Protein AF-0000000082433577 (afdb_homodimer)

Radius of gyration: 21.04 Å; Cα contacts (8 Å, |Δi|>4): 551; chains: 2; bounding box: 50×67×58 Å

Nearest PDB structures (foldseek):
  1qr0-assembly1_A  TM=6.594E-01  e=1.355E-05  Bacillus subtilis
  6cgo-assembly1_A  TM=2.131E-01  e=7.569E+00  Burkholderia ambifaria AMMD
  1qr0-assembly1_A  TM=6.593E-01  e=1.175E-05  Bacillus subtilis
  6cgo-assembly1_A  TM=2.376E-01  e=8.040E+00  Burkholderia ambifaria AMMD

Secondary structure (DSSP, 8-state):
--EEEEEEETT---SS-HHHHHHHHS-HHHHHHHHT---HHHHHHHHHHHHHHHHHHHHHHTS-TTTS-GGGEEEEEE-----SS--S---------EEEEEESSTT------EEEEEEEETTTEEEEEEEE--SS--S-----EEEE--SSS--EEEEE-/--EEEEEEETT---SS-HHHHHHHHS-HHHHHHHHT---HHHHHHHHHHHHHHHHHHHHHHTS-TTTS-GGGEEEEEE-----SS--S---------EEEEEESSTT------EEEEEEEETTTEEEEEEEE--SS--S-----EEEE--SSS--EEEEE-

InterPro domains:
  IPR008278 4'-phosphopantetheinyl transferase domain [PF01648] (2-80)
  IPR037143 4'-phosphopantetheinyl transferase domain superfamily [G3DSA:3.90.470.20] (2-134)
  IPR037143 4'-phosphopantetheinyl transferase domain superfamily [SSF56214] (2-132)
  IPR050559 Phosphopantetheinyl Transferase Superfamily [PTHR12215] (2-157)

Solvent-accessible surface area (backbone atoms only — not comparable to full-atom values): 18484 Å² total; per-residue (Å²): 123,48,54,7,46,26,50,41,56,67,79,48,59,67,92,60,59,66,64,64,53,32,66,73,38,39,22,70,68,53,36,51,58,45,69,70,43,80,52,65,67,60,29,46,51,51,49,50,51,52,50,28,42,52,51,2,44,31,47,25,68,31,58,48,62,86,71,49,47,57,48,52,33,38,73,43,80,39,70,71,75,69,69,79,76,79,83,70,86,70,74,78,63,85,64,73,66,47,44,45,49,39,55,69,44,89,80,51,86,64,81,51,53,46,46,56,49,80,43,76,46,89,87,46,27,42,35,14,37,19,33,51,50,64,94,76,62,85,65,78,72,76,32,60,42,59,51,52,46,48,72,89,48,79,64,47,74,43,73,72,82,122,47,54,7,45,26,51,42,55,67,79,48,59,70,93,60,58,64,65,63,52,31,66,73,37,38,21,70,68,51,34,51,60,46,67,68,43,80,52,65,67,60,31,47,52,51,49,50,52,52,49,31,41,52,50,2,43,33,47,24,68,31,58,47,63,87,73,49,46,56,47,50,33,38,74,42,81,39,68,73,75,69,70,78,74,80,81,70,87,72,75,78,64,85,64,73,66,46,45,42,50,41,56,68,45,89,81,50,87,64,82,50,52,45,46,56,47,80,44,76,44,88,86,46,27,41,36,15,38,20,34,51,50,64,95,76,61,84,63,80,72,75,32,60,41,57,52,50,46,49,74,89,48,78,65,48,73,45,72,72,84

Structure (mmCIF, N/CA/C/O backbone):
data_AF-0000000082433577-model_v1
#
loop_
_entity.id
_entity.type
_entity.pdbx_description
1 polymer holo-
#
loop_
_atom_site.group_PDB
_atom_site.id
_atom_site.type_symbol
_atom_site.label_atom_id
_atom_site.label_alt_id
_atom_site.label_comp_id
_atom_site.label_asym_id
_atom_site.label_entity_id
_atom_site.label_seq_id
_atom_site.pdbx_PDB_ins_code
_atom_site.Cartn_x
_atom_site.Cartn_y
_atom_site.Cartn_z
_atom_site.occupancy
_atom_site.B_iso_or_equiv
_atom_site.auth_seq_id
_atom_site.auth_comp_id
_atom_site.auth_asym_id
_atom_site.auth_atom_id
_atom_site.pdbx_PDB_model_num
ATOM 1 N N . MET A 1 1 ? -14.312 -4.566 10.828 1 60.44 1 MET A N 1
ATOM 2 C CA . MET A 1 1 ? -14.164 -3.17 10.422 1 60.44 1 MET A CA 1
ATOM 3 C C . MET A 1 1 ? -13.094 -3.023 9.344 1 60.44 1 MET A C 1
ATOM 5 O O . MET A 1 1 ? -12.102 -3.748 9.352 1 60.44 1 MET A O 1
ATOM 9 N N . PRO A 1 2 ? -13.445 -2.146 8.266 1 80.31 2 PRO A N 1
ATOM 10 C CA . PRO A 1 2 ? -12.453 -2.006 7.191 1 80.31 2 PRO A CA 1
ATOM 11 C C . PRO A 1 2 ? -11.18 -1.297 7.652 1 80.31 2 PRO A C 1
ATOM 13 O O . PRO A 1 2 ? -11.25 -0.317 8.398 1 80.31 2 PRO A O 1
ATOM 16 N N . ILE A 1 3 ? -10.094 -1.905 7.512 1 85.88 3 ILE A N 1
ATOM 17 C CA . ILE A 1 3 ? -8.797 -1.356 7.867 1 85.88 3 ILE A CA 1
ATOM 18 C C . ILE A 1 3 ? -7.934 -1.215 6.613 1 85.88 3 ILE A C 1
ATOM 20 O O . ILE A 1 3 ? -7.945 -2.088 5.742 1 85.88 3 ILE A O 1
ATOM 24 N N . GLY A 1 4 ? -7.379 -0.082 6.477 1 89.75 4 GLY A N 1
ATOM 25 C CA . GLY A 1 4 ? -6.383 0.164 5.445 1 89.75 4 GLY A CA 1
ATOM 26 C C . GLY A 1 4 ? -4.992 0.408 6.004 1 89.75 4 GLY A C 1
ATOM 27 O O . GLY A 1 4 ? -4.832 1.14 6.984 1 89.75 4 GLY A O 1
ATOM 28 N N . ILE A 1 5 ? -4.008 -0.273 5.453 1 89.19 5 ILE A N 1
ATOM 29 C CA . ILE A 1 5 ? -2.615 -0.132 5.871 1 89.19 5 ILE A CA 1
ATOM 30 C C . ILE A 1 5 ? -1.742 0.171 4.652 1 89.19 5 ILE A C 1
ATOM 32 O O . ILE A 1 5 ? -1.89 -0.459 3.604 1 89.19 5 ILE A O 1
ATOM 36 N N . ASP A 1 6 ? -0.885 1.127 4.805 1 90.69 6 ASP A N 1
ATOM 37 C CA . ASP A 1 6 ? 0.085 1.445 3.762 1 90.69 6 ASP A CA 1
ATOM 38 C C . ASP A 1 6 ? 1.461 1.73 4.359 1 90.69 6 ASP A C 1
ATOM 40 O O . ASP A 1 6 ? 1.565 2.312 5.441 1 90.69 6 ASP A O 1
ATOM 44 N N . VAL A 1 7 ? 2.527 1.285 3.672 1 89.88 7 VAL A N 1
ATOM 45 C CA . VAL A 1 7 ? 3.902 1.474 4.117 1 89.88 7 VAL A CA 1
ATOM 46 C C . VAL A 1 7 ? 4.742 2.043 2.975 1 89.88 7 VAL A C 1
ATOM 48 O O . VAL A 1 7 ? 4.711 1.524 1.855 1 89.88 7 VAL A O 1
ATOM 51 N N . GLU A 1 8 ? 5.426 3.121 3.23 1 89.69 8 GLU A N 1
ATOM 52 C CA . GLU A 1 8 ? 6.266 3.766 2.223 1 89.69 8 GLU A CA 1
ATOM 53 C C . GLU A 1 8 ? 7.672 4.02 2.758 1 89.69 8 GLU A C 1
ATOM 55 O O . GLU A 1 8 ? 7.84 4.414 3.914 1 89.69 8 GLU A O 1
ATOM 60 N N . GLU A 1 9 ? 8.617 3.826 1.907 1 88.12 9 GLU A N 1
ATOM 61 C CA . GLU A 1 9 ? 10.008 4.117 2.26 1 88.12 9 GLU A CA 1
ATOM 62 C C . GLU A 1 9 ? 10.266 5.621 2.279 1 88.12 9 GLU A C 1
ATOM 64 O O . GLU A 1 9 ? 9.875 6.336 1.354 1 88.12 9 GLU A O 1
ATOM 69 N N . LYS A 1 10 ? 10.984 6.066 3.281 1 88.38 10 LYS A N 1
ATOM 70 C CA . LYS A 1 10 ? 11.234 7.492 3.479 1 88.38 10 LYS A CA 1
ATOM 71 C C . LYS A 1 10 ? 12.164 8.039 2.404 1 88.38 10 LYS A C 1
ATOM 73 O O . LYS A 1 10 ? 12.031 9.195 1.99 1 88.38 10 LYS A O 1
ATOM 78 N N . LYS A 1 11 ? 13.062 7.293 1.993 1 83.56 11 LYS A N 1
ATOM 79 C CA . LYS A 1 11 ? 14.102 7.777 1.089 1 83.56 11 LYS A CA 1
ATOM 80 C C . LYS A 1 11 ? 13.75 7.465 -0.364 1 83.56 11 LYS A C 1
ATOM 82 O O . LYS A 1 11 ? 14.602 7.574 -1.249 1 83.56 11 LYS A O 1
ATOM 87 N N . ARG A 1 12 ? 12.523 7.051 -0.527 1 79 12 ARG A N 1
ATOM 88 C CA . ARG A 1 12 ? 12.125 6.785 -1.906 1 79 12 ARG A CA 1
ATOM 89 C C . ARG A 1 12 ? 12.352 8.008 -2.787 1 79 12 ARG A C 1
ATOM 91 O O . ARG A 1 12 ? 12.117 9.141 -2.359 1 79 12 ARG A O 1
ATOM 98 N N . LYS A 1 13 ? 12.891 7.797 -3.941 1 70.06 13 LYS A N 1
ATOM 99 C CA . LYS A 1 13 ? 13.211 8.891 -4.855 1 70.06 13 LYS A CA 1
ATOM 100 C C . LYS A 1 13 ? 11.969 9.344 -5.613 1 70.06 13 LYS A C 1
ATOM 102 O O . LYS A 1 13 ? 11.203 8.523 -6.117 1 70.06 13 LYS A O 1
ATOM 107 N N . LEU A 1 14 ? 11.656 10.617 -5.48 1 69.5 14 LEU A N 1
ATOM 108 C CA . LEU A 1 14 ? 10.617 11.203 -6.316 1 69.5 14 LEU A CA 1
ATOM 109 C C . LEU A 1 14 ? 11.211 11.805 -7.586 1 69.5 14 LEU A C 1
ATOM 111 O O . LEU A 1 14 ? 12.234 12.484 -7.535 1 69.5 14 LEU A O 1
ATOM 115 N N . LYS A 1 15 ? 10.898 11.312 -8.703 1 64.75 15 LYS A N 1
ATOM 116 C CA . LYS A 1 15 ? 11.422 11.789 -9.977 1 64.75 15 LYS A CA 1
ATOM 117 C C . LYS A 1 15 ? 11.133 13.273 -10.172 1 64.75 15 LYS A C 1
ATOM 119 O O . LYS A 1 15 ? 11.922 13.992 -10.789 1 64.75 15 LYS A O 1
ATOM 124 N N . ASN A 1 16 ? 10 13.695 -9.773 1 67.44 16 ASN A N 1
ATOM 125 C CA . ASN A 1 16 ? 9.57 15.07 -9.992 1 67.44 16 ASN A CA 1
ATOM 126 C C . ASN A 1 16 ? 9.57 15.867 -8.688 1 67.44 16 ASN A C 1
ATOM 128 O O . ASN A 1 16 ? 9.773 15.297 -7.609 1 67.44 16 ASN A O 1
ATOM 132 N N . ASN A 1 17 ? 9.43 17.141 -8.891 1 85.44 17 ASN A N 1
ATOM 133 C CA . ASN A 1 17 ? 9.234 18.078 -7.793 1 85.44 17 ASN A CA 1
ATOM 134 C C . ASN A 1 17 ? 8.016 17.703 -6.949 1 85.44 17 ASN A C 1
ATOM 136 O O . ASN A 1 17 ? 6.957 17.375 -7.492 1 85.44 17 ASN A O 1
ATOM 140 N N . VAL A 1 18 ? 8.227 17.656 -5.691 1 90.62 18 VAL A N 1
ATOM 141 C CA . VAL A 1 18 ? 7.211 17.281 -4.719 1 90.62 18 VAL A CA 1
ATOM 142 C C . VAL A 1 18 ? 5.938 18.094 -4.961 1 90.62 18 VAL A C 1
ATOM 144 O O . VAL A 1 18 ? 4.836 17.531 -4.973 1 90.62 18 VAL A O 1
ATOM 147 N N . LEU A 1 19 ? 6.117 19.359 -5.277 1 94.5 19 LEU A N 1
ATOM 148 C CA . LEU A 1 19 ? 4.961 20.234 -5.434 1 94.5 19 LEU A CA 1
ATOM 149 C C . LEU A 1 19 ? 4.23 19.938 -6.742 1 94.5 19 LEU A C 1
ATOM 151 O O . LEU A 1 19 ? 3.006 20.062 -6.816 1 94.5 19 LEU A O 1
ATOM 155 N N . ALA A 1 20 ? 4.91 19.578 -7.746 1 90.94 20 ALA A N 1
ATOM 156 C CA . ALA A 1 20 ? 4.277 19.219 -9.008 1 90.94 20 ALA A CA 1
ATOM 157 C C . ALA A 1 20 ? 3.385 17.984 -8.836 1 90.94 20 ALA A C 1
ATOM 159 O O . ALA A 1 20 ? 2.26 17.953 -9.336 1 90.94 20 ALA A O 1
ATOM 160 N N . PHE A 1 21 ? 3.834 17.094 -8.062 1 87.81 21 PHE A N 1
ATOM 161 C CA . PHE A 1 21 ? 3.076 15.883 -7.785 1 87.81 21 PHE A CA 1
ATOM 162 C C . PHE A 1 21 ? 1.87 16.188 -6.902 1 87.81 21 PHE A C 1
ATOM 164 O O . PHE A 1 21 ? 0.767 15.703 -7.16 1 87.81 21 PHE A O 1
ATOM 171 N N . ALA A 1 22 ? 2.15 16.938 -5.949 1 93.88 22 ALA A N 1
ATOM 172 C CA . ALA A 1 22 ? 1.076 17.297 -5.027 1 93.88 22 ALA A CA 1
ATOM 173 C C . ALA A 1 22 ? -0.034 18.062 -5.754 1 93.88 22 ALA A C 1
ATOM 175 O O . ALA A 1 22 ? -1.217 17.859 -5.469 1 93.88 22 ALA A O 1
ATOM 176 N N . ARG A 1 23 ? 0.331 18.875 -6.652 1 94.62 23 ARG A N 1
ATOM 177 C CA . ARG A 1 23 ? -0.638 19.656 -7.414 1 94.62 23 ARG A CA 1
ATOM 178 C C . ARG A 1 23 ? -1.572 18.75 -8.203 1 94.62 23 ARG A C 1
ATOM 180 O O . ARG A 1 23 ? -2.748 19.078 -8.391 1 94.62 23 ARG A O 1
ATOM 187 N N . ARG A 1 24 ? -1.156 17.672 -8.57 1 89.5 24 ARG A N 1
ATOM 188 C CA . ARG A 1 24 ? -1.914 16.766 -9.414 1 89.5 24 ARG A CA 1
ATOM 189 C C . ARG A 1 24 ? -2.848 15.891 -8.586 1 89.5 24 ARG A C 1
ATOM 191 O O . ARG A 1 24 ? -3.961 15.578 -9.016 1 89.5 24 ARG A O 1
ATOM 198 N N . TYR A 1 25 ? -2.447 15.609 -7.398 1 90.5 25 TYR A N 1
ATOM 199 C CA . TYR A 1 25 ? -3.148 14.516 -6.738 1 90.5 25 TYR A CA 1
ATOM 200 C C . TYR A 1 25 ? -3.758 14.969 -5.418 1 90.5 25 TYR A C 1
ATOM 202 O O . TYR A 1 25 ? -4.703 14.352 -4.918 1 90.5 25 TYR A O 1
ATOM 210 N N . PHE A 1 26 ? -3.199 15.984 -4.836 1 95.69 26 PHE A N 1
ATOM 211 C CA . PHE A 1 26 ? -3.631 16.359 -3.492 1 95.69 26 PHE A CA 1
ATOM 212 C C . PHE A 1 26 ? -4.676 17.469 -3.545 1 95.69 26 PHE A C 1
ATOM 214 O O . PHE A 1 26 ? -4.871 18.094 -4.586 1 95.69 26 PHE A O 1
ATOM 221 N N . SER A 1 27 ? -5.418 17.625 -2.475 1 95.62 27 SER A N 1
ATOM 222 C CA . SER A 1 27 ? -6.34 18.734 -2.346 1 95.62 27 SER A CA 1
ATOM 223 C C . SER A 1 27 ? -5.59 20.062 -2.27 1 95.62 27 SER A C 1
ATOM 225 O O . SER A 1 27 ? -4.391 20.094 -1.983 1 95.62 27 SER A O 1
ATOM 227 N N . SER A 1 28 ? -6.324 21.125 -2.508 1 95.31 28 SER A N 1
ATOM 228 C CA . SER A 1 28 ? -5.723 22.453 -2.438 1 95.31 28 SER A CA 1
ATOM 229 C C . SER A 1 28 ? -5.18 22.734 -1.042 1 95.31 28 SER A C 1
ATOM 231 O O . SER A 1 28 ? -4.121 23.344 -0.896 1 95.31 28 SER A O 1
ATOM 233 N N . HIS A 1 29 ? -5.871 22.328 -0.045 1 94.88 29 HIS A N 1
ATOM 234 C CA . HIS A 1 29 ? -5.426 22.516 1.33 1 94.88 29 HIS A CA 1
ATOM 235 C C . HIS A 1 29 ? -4.094 21.828 1.581 1 94.88 29 HIS A C 1
ATOM 237 O O . HIS A 1 29 ? -3.182 22.422 2.166 1 94.88 29 HIS A O 1
ATOM 243 N N . GLU A 1 30 ? -4 20.656 1.17 1 97.12 30 GLU A N 1
ATOM 244 C CA . GLU A 1 30 ? -2.773 19.875 1.349 1 97.12 30 GLU A CA 1
ATOM 245 C C . GLU A 1 30 ? -1.625 20.484 0.542 1 97.12 30 GLU A C 1
ATOM 247 O O . GLU A 1 30 ? -0.487 20.531 1.013 1 97.12 30 GLU A O 1
ATOM 252 N N . LEU A 1 31 ? -1.959 20.922 -0.631 1 97 31 LEU A N 1
ATOM 253 C CA . LEU A 1 31 ? -0.954 21.578 -1.462 1 97 31 LEU A CA 1
ATOM 254 C C . LEU A 1 31 ? -0.415 22.828 -0.778 1 97 31 LEU A C 1
ATOM 256 O O . LEU A 1 31 ? 0.798 23.047 -0.739 1 97 31 LEU A O 1
ATOM 260 N N . ASP A 1 32 ? -1.264 23.609 -0.264 1 97 32 ASP A N 1
ATOM 261 C CA . ASP A 1 32 ? -0.868 24.828 0.436 1 97 32 ASP A CA 1
ATOM 262 C C . ASP A 1 32 ? 0.017 24.5 1.638 1 97 32 ASP A C 1
ATOM 264 O O . ASP A 1 32 ? 1.01 25.203 1.886 1 97 32 ASP A O 1
ATOM 268 N N . HIS A 1 33 ? -0.4 23.516 2.33 1 95.88 33 HIS A N 1
ATOM 269 C CA . HIS A 1 33 ? 0.379 23.078 3.48 1 95.88 33 HIS A CA 1
ATOM 270 C C . HIS A 1 33 ? 1.807 22.719 3.076 1 95.88 33 HIS A C 1
ATOM 272 O O . HIS A 1 33 ? 2.766 23.156 3.715 1 95.88 33 HIS A O 1
ATOM 278 N N . LEU A 1 34 ? 1.924 22 1.997 1 96.88 34 LEU A N 1
ATOM 279 C CA . LEU A 1 34 ? 3.238 21.594 1.522 1 96.88 34 LEU A CA 1
ATOM 280 C C . LEU A 1 34 ? 4.027 22.781 0.993 1 96.88 34 LEU A C 1
ATOM 282 O O . LEU A 1 34 ? 5.234 22.891 1.232 1 96.88 34 LEU A O 1
ATOM 286 N N . ALA A 1 35 ? 3.357 23.641 0.324 1 97.19 35 ALA A N 1
ATOM 287 C CA . ALA A 1 35 ? 4.004 24.797 -0.293 1 97.19 35 ALA A CA 1
ATOM 288 C C . ALA A 1 35 ? 4.57 25.734 0.766 1 97.19 35 ALA A C 1
ATOM 290 O O . ALA A 1 35 ? 5.508 26.484 0.497 1 97.19 35 ALA A O 1
ATOM 291 N N . ALA A 1 36 ? 4.055 25.719 1.922 1 97.31 36 ALA A N 1
ATOM 292 C CA . ALA A 1 36 ? 4.477 26.594 3.008 1 97.31 36 ALA A CA 1
ATOM 293 C C . ALA A 1 36 ? 5.785 26.109 3.629 1 97.31 36 ALA A C 1
ATOM 295 O O . ALA A 1 36 ? 6.438 26.859 4.367 1 97.31 36 ALA A O 1
ATOM 296 N N . ILE A 1 37 ? 6.141 24.938 3.363 1 96.38 37 ILE A N 1
ATOM 297 C CA . ILE A 1 37 ? 7.363 24.375 3.926 1 96.38 37 ILE A CA 1
ATOM 298 C C . ILE A 1 37 ? 8.555 24.734 3.035 1 96.38 37 ILE A C 1
ATOM 300 O O . ILE A 1 37 ? 8.586 24.375 1.859 1 96.38 37 ILE A O 1
ATOM 304 N N . THR A 1 38 ? 9.531 25.359 3.613 1 95.94 38 THR A N 1
ATOM 305 C CA . THR A 1 38 ? 10.641 25.891 2.834 1 95.94 38 THR A CA 1
ATOM 306 C C . THR A 1 38 ? 11.758 24.859 2.699 1 95.94 38 THR A C 1
ATOM 308 O O . THR A 1 38 ? 12.414 24.766 1.658 1 95.94 38 THR A O 1
ATOM 311 N N . ASP A 1 39 ? 11.961 24.094 3.719 1 95.81 39 ASP A N 1
ATOM 312 C CA . ASP A 1 39 ? 13.008 23.078 3.662 1 95.81 39 ASP A CA 1
ATOM 313 C C . ASP A 1 39 ? 12.602 21.922 2.742 1 95.81 39 ASP A C 1
ATOM 315 O O . ASP A 1 39 ? 11.602 21.25 2.988 1 95.81 39 ASP A O 1
ATOM 319 N N . PRO A 1 40 ? 13.375 21.656 1.709 1 92.94 40 PRO A N 1
ATOM 320 C CA . PRO A 1 40 ? 12.977 20.656 0.725 1 92.94 40 PRO A CA 1
ATOM 321 C C . PRO A 1 40 ? 12.859 19.25 1.324 1 92.94 40 PRO A C 1
ATOM 323 O O . PRO A 1 40 ? 11.984 18.469 0.928 1 92.94 40 PRO A O 1
ATOM 326 N N . GLU A 1 41 ? 13.711 18.953 2.242 1 92.75 41 GLU A N 1
ATOM 327 C CA . GLU A 1 41 ? 13.672 17.625 2.844 1 92.75 41 GLU A CA 1
ATOM 328 C C . GLU A 1 41 ? 12.453 17.469 3.748 1 92.75 41 GLU A C 1
ATOM 330 O O . GLU A 1 41 ? 11.797 16.422 3.734 1 92.75 41 GLU A O 1
ATOM 335 N N . ILE A 1 42 ? 12.164 18.469 4.484 1 94.12 42 ILE A N 1
ATOM 336 C CA . ILE A 1 42 ? 10.977 18.438 5.328 1 94.12 42 ILE A CA 1
ATOM 337 C C . ILE A 1 42 ? 9.719 18.391 4.453 1 94.12 42 ILE A C 1
ATOM 339 O O . ILE A 1 42 ? 8.773 17.656 4.75 1 94.12 42 ILE A O 1
ATOM 343 N N . GLN A 1 43 ? 9.742 19.156 3.395 1 95.69 43 GLN A N 1
ATOM 344 C CA . GLN A 1 43 ? 8.633 19.156 2.449 1 95.69 43 GLN A CA 1
ATOM 345 C C . GLN A 1 43 ? 8.406 17.75 1.869 1 95.69 43 GLN A C 1
ATOM 347 O O . GLN A 1 43 ? 7.273 17.281 1.804 1 95.69 43 GLN A O 1
ATOM 352 N N . ARG A 1 44 ? 9.438 17.172 1.493 1 93.81 44 ARG A N 1
ATOM 353 C CA . ARG A 1 44 ? 9.375 15.828 0.934 1 93.81 44 ARG A CA 1
ATOM 354 C C . ARG A 1 44 ? 8.828 14.836 1.955 1 93.81 44 ARG A C 1
ATOM 356 O O . ARG A 1 44 ? 7.992 13.992 1.625 1 93.81 44 ARG A O 1
ATOM 363 N N . GLN A 1 45 ? 9.32 14.898 3.145 1 93.5 45 GLN A N 1
ATOM 364 C CA . GLN A 1 45 ? 8.859 14.008 4.207 1 93.5 45 GLN A CA 1
ATOM 365 C C . GLN A 1 45 ? 7.367 14.195 4.465 1 93.5 45 GLN A C 1
ATOM 367 O O . GLN A 1 45 ? 6.633 13.219 4.613 1 93.5 45 GLN A O 1
ATOM 372 N N . GLU A 1 46 ? 6.969 15.414 4.523 1 94.69 46 GLU A N 1
ATOM 373 C CA . GLU A 1 46 ? 5.559 15.703 4.75 1 94.69 46 GLU A CA 1
ATOM 374 C C . GLU A 1 46 ? 4.695 15.188 3.6 1 94.69 46 GLU A C 1
ATOM 376 O O . GLU A 1 46 ? 3.596 14.68 3.82 1 94.69 46 GLU A O 1
ATOM 381 N N . PHE A 1 47 ? 5.184 15.352 2.465 1 94.75 47 PHE A N 1
ATOM 382 C CA . PHE A 1 47 ? 4.496 14.805 1.298 1 94.75 47 PHE A CA 1
ATOM 383 C C . PHE A 1 47 ? 4.301 13.297 1.438 1 94.75 47 PHE A C 1
ATOM 385 O O . PHE A 1 47 ? 3.203 12.789 1.218 1 94.75 47 PHE A O 1
ATOM 392 N N . LEU A 1 48 ? 5.293 12.625 1.762 1 93.69 48 LEU A N 1
ATOM 393 C CA . LEU A 1 48 ? 5.238 11.172 1.874 1 93.69 48 LEU A CA 1
ATOM 394 C C . LEU A 1 48 ? 4.277 10.75 2.98 1 93.69 48 LEU A C 1
ATOM 396 O O . LEU A 1 48 ? 3.564 9.75 2.84 1 93.69 48 LEU A O 1
ATOM 40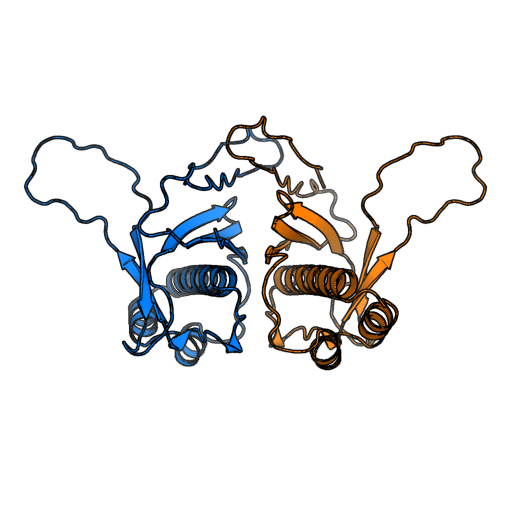0 N N . LYS A 1 49 ? 4.301 11.461 4.078 1 94.56 49 LYS A N 1
ATOM 401 C CA . LYS A 1 49 ? 3.355 11.18 5.156 1 94.56 49 LYS A CA 1
ATOM 402 C C . LYS A 1 49 ? 1.913 11.297 4.668 1 94.56 49 LYS A C 1
ATOM 404 O O . LYS A 1 49 ? 1.103 10.398 4.895 1 94.56 49 LYS A O 1
ATOM 409 N N . LEU A 1 50 ? 1.639 12.375 4.016 1 95.88 50 LEU A N 1
ATOM 410 C CA . LEU A 1 50 ? 0.3 12.594 3.479 1 95.88 50 LEU A CA 1
ATOM 411 C C . LEU A 1 50 ? -0.069 11.5 2.482 1 95.88 50 LEU A C 1
ATOM 413 O O . LEU A 1 50 ? -1.175 10.953 2.531 1 95.88 50 LEU A O 1
ATOM 417 N N . TRP A 1 51 ? 0.795 11.195 1.633 1 93.38 51 TRP A N 1
ATOM 418 C CA . TRP A 1 51 ? 0.581 10.148 0.637 1 93.38 51 TRP A CA 1
ATOM 419 C C . TRP A 1 51 ? 0.241 8.82 1.307 1 93.38 51 TRP A C 1
ATOM 421 O O . TRP A 1 51 ? -0.747 8.172 0.95 1 93.38 51 TRP A O 1
ATOM 431 N N . THR A 1 52 ? 1.08 8.414 2.23 1 94.31 52 THR A N 1
ATOM 432 C CA . THR A 1 52 ? 0.909 7.148 2.934 1 94.31 52 THR A CA 1
ATOM 433 C C . THR A 1 52 ? -0.444 7.102 3.639 1 94.31 52 THR A C 1
ATOM 435 O O . THR A 1 52 ? -1.136 6.078 3.596 1 94.31 52 THR A O 1
ATOM 438 N N . LEU A 1 53 ? -0.833 8.188 4.223 1 94.44 53 LEU A N 1
ATOM 439 C CA . LEU A 1 53 ? -2.121 8.297 4.898 1 94.44 53 LEU A CA 1
ATOM 440 C C . LEU A 1 53 ? -3.27 8.172 3.9 1 94.44 53 LEU A C 1
ATOM 442 O O . LEU A 1 53 ? -4.246 7.469 4.156 1 94.44 53 LEU A O 1
ATOM 446 N N . LYS A 1 54 ? -3.189 8.875 2.859 1 94.19 54 LYS A N 1
ATOM 447 C CA . LYS A 1 54 ? -4.254 8.867 1.86 1 94.19 54 LYS A CA 1
ATOM 448 C C . LYS A 1 54 ? -4.426 7.473 1.258 1 94.19 54 LYS A C 1
ATOM 450 O O . LYS A 1 54 ? -5.551 7.035 1.012 1 94.19 54 LYS A O 1
ATOM 455 N N . GLU A 1 55 ? -3.311 6.797 0.986 1 94 55 GLU A N 1
ATOM 456 C CA . GLU A 1 55 ? -3.404 5.43 0.487 1 94 55 GLU A CA 1
ATOM 457 C C . GLU A 1 55 ? -4.059 4.512 1.515 1 94 55 GLU A C 1
ATOM 459 O O . GLU A 1 55 ? -4.848 3.631 1.157 1 94 55 GLU A O 1
ATOM 464 N N . ALA A 1 56 ? -3.678 4.676 2.777 1 92.19 56 ALA A N 1
ATOM 465 C CA . ALA A 1 56 ? -4.301 3.873 3.826 1 92.19 56 ALA A CA 1
ATOM 466 C C . ALA A 1 56 ? -5.812 4.086 3.855 1 92.19 56 ALA A C 1
ATOM 468 O O . ALA A 1 56 ? -6.578 3.131 4.012 1 92.19 56 ALA A O 1
ATOM 469 N N . TYR A 1 57 ? -6.238 5.309 3.738 1 92.19 57 TYR A N 1
ATOM 470 C CA . TYR A 1 57 ? -7.66 5.641 3.725 1 92.19 57 TYR A CA 1
ATOM 471 C C . TYR A 1 57 ? -8.367 4.961 2.561 1 92.19 57 TYR A C 1
ATOM 473 O O . TYR A 1 57 ? -9.398 4.316 2.746 1 92.19 57 TYR A O 1
ATOM 481 N N . VAL A 1 58 ? -7.816 5.078 1.334 1 90.19 58 VAL A N 1
ATOM 482 C CA . VAL A 1 58 ? -8.414 4.484 0.141 1 90.19 58 VAL A CA 1
ATOM 483 C C . VAL A 1 58 ? -8.5 2.969 0.305 1 90.19 58 VAL A C 1
ATOM 485 O O . VAL A 1 58 ? -9.5 2.352 -0.083 1 90.19 58 VAL A O 1
ATOM 488 N N . LYS A 1 59 ? -7.473 2.387 0.892 1 89.12 59 LYS A N 1
ATOM 489 C CA . LYS A 1 59 ? -7.473 0.947 1.139 1 89.12 59 LYS A CA 1
ATOM 490 C C . LYS A 1 59 ? -8.57 0.559 2.125 1 89.12 59 LYS A C 1
ATOM 492 O O . LYS A 1 59 ? -9.188 -0.497 1.986 1 89.12 59 LYS A O 1
ATOM 497 N N . ALA A 1 60 ? -8.805 1.382 3.119 1 88.06 60 ALA A N 1
ATOM 498 C CA . ALA A 1 60 ? -9.859 1.111 4.086 1 88.06 60 ALA A CA 1
ATOM 499 C C . ALA A 1 60 ? -11.234 1.173 3.43 1 88.06 60 ALA A C 1
ATOM 501 O O . ALA A 1 60 ? -12.148 0.432 3.807 1 88.06 60 ALA A O 1
ATOM 502 N N . LEU A 1 61 ? -11.359 2.08 2.477 1 85.25 61 LEU A N 1
ATOM 503 C CA . LEU A 1 61 ? -12.633 2.225 1.775 1 85.25 61 LEU A CA 1
ATOM 504 C C . LEU A 1 61 ? -12.93 0.996 0.923 1 85.25 61 LEU A C 1
ATOM 506 O O . LEU A 1 61 ? -14.078 0.759 0.543 1 85.25 61 LEU A O 1
ATOM 510 N N . GLY A 1 62 ? -11.938 0.31 0.536 1 79.69 62 GLY A N 1
ATOM 511 C CA . GLY A 1 62 ? -12.102 -0.902 -0.25 1 79.69 62 GLY A CA 1
ATOM 512 C C . GLY A 1 62 ? -12.453 -0.628 -1.701 1 79.69 62 GLY A C 1
ATOM 513 O O . GLY A 1 62 ? -12.938 -1.515 -2.406 1 79.69 62 GLY A O 1
ATOM 514 N N . ARG A 1 63 ? -12.453 0.498 -2.324 1 68.94 63 ARG A N 1
ATOM 515 C CA . ARG A 1 63 ? -12.914 0.861 -3.66 1 68.94 63 ARG A CA 1
ATOM 516 C C . ARG A 1 63 ? -11.734 1.082 -4.605 1 68.94 63 ARG A C 1
ATOM 518 O O . ARG A 1 63 ? -11.898 1.041 -5.824 1 68.94 63 ARG A O 1
ATOM 525 N N . GLY A 1 64 ? -10.461 1.056 -4.199 1 67.81 64 GLY A N 1
ATOM 526 C CA . GLY A 1 64 ? -9.305 1.347 -5.031 1 67.81 64 GLY A CA 1
ATOM 527 C C . GLY A 1 64 ? -9.133 2.826 -5.324 1 67.81 64 GLY A C 1
ATOM 528 O O . GLY A 1 64 ? -10.016 3.631 -5.008 1 67.81 64 GLY A O 1
ATOM 529 N N . PHE A 1 65 ? -8.086 3.26 -6.102 1 68.56 65 PHE A N 1
ATOM 530 C CA . PHE A 1 65 ? -7.691 4.641 -6.359 1 68.56 65 PHE A CA 1
ATOM 531 C C . PHE A 1 65 ? -8.703 5.324 -7.277 1 68.56 65 PHE A C 1
ATOM 533 O O . PHE A 1 65 ? -9.023 6.5 -7.086 1 68.56 65 PHE A O 1
ATOM 540 N N . SER A 1 66 ? -9.234 4.633 -8.203 1 71.06 66 SER A N 1
ATOM 541 C CA . SER A 1 66 ? -10.125 5.238 -9.188 1 71.06 66 SER A CA 1
ATOM 542 C C . SER A 1 66 ? -11.453 5.652 -8.555 1 71.06 66 SER A C 1
ATOM 544 O O . SER A 1 66 ? -12.062 6.641 -8.969 1 71.06 66 SER A O 1
ATOM 546 N N . ALA A 1 67 ? -11.852 4.973 -7.527 1 75.5 67 ALA A N 1
ATOM 547 C CA . ALA A 1 67 ? -13.141 5.262 -6.898 1 75.5 67 ALA A CA 1
ATOM 548 C C . ALA A 1 67 ? -13 6.344 -5.832 1 75.5 67 ALA A C 1
ATOM 550 O O . ALA A 1 67 ? -13.984 6.965 -5.434 1 75.5 67 ALA A O 1
ATOM 551 N N . ALA A 1 68 ? -11.836 6.562 -5.348 1 84.56 68 ALA A N 1
ATOM 552 C CA . ALA A 1 68 ? -11.57 7.613 -4.371 1 84.56 68 ALA A CA 1
ATOM 553 C C . ALA A 1 68 ? -10.281 8.359 -4.703 1 84.56 68 ALA A C 1
ATOM 555 O O . ALA A 1 68 ? -9.281 8.234 -3.99 1 84.56 68 ALA A O 1
ATOM 556 N N . PRO A 1 69 ? -10.414 9.203 -5.742 1 88.81 69 PRO A N 1
ATOM 557 C CA . PRO A 1 69 ? -9.211 9.961 -6.098 1 88.81 69 PRO A CA 1
ATOM 558 C C . PRO A 1 69 ? -8.719 10.852 -4.957 1 88.81 69 PRO A C 1
ATOM 560 O O . PRO A 1 69 ? -9.523 11.43 -4.227 1 88.81 69 PRO A O 1
ATOM 563 N N . PHE A 1 70 ? -7.422 11.023 -4.875 1 92.5 70 PHE A N 1
ATOM 564 C CA . PHE A 1 70 ? -6.781 11.672 -3.732 1 92.5 70 PHE A CA 1
ATOM 565 C C . PHE A 1 70 ? -7.227 13.117 -3.607 1 92.5 70 PHE A C 1
ATOM 567 O O . PHE A 1 70 ? -7.27 13.672 -2.504 1 92.5 70 PHE A O 1
ATOM 574 N N . ASN A 1 71 ? -7.543 13.719 -4.719 1 92.19 71 ASN A N 1
ATOM 575 C CA . ASN A 1 71 ? -7.867 15.141 -4.66 1 92.19 71 ASN A CA 1
ATOM 576 C C . ASN A 1 71 ? -9.328 15.367 -4.305 1 92.19 71 ASN A C 1
ATOM 578 O O . ASN A 1 71 ? -9.805 16.5 -4.312 1 92.19 71 ASN A O 1
ATOM 582 N N . THR A 1 72 ? -10.094 14.312 -3.998 1 92.06 72 THR A N 1
ATOM 583 C CA . THR A 1 72 ? -11.5 14.438 -3.643 1 92.06 72 THR A CA 1
ATOM 584 C C . THR A 1 72 ? -11.68 14.438 -2.127 1 92.06 72 THR A C 1
ATOM 586 O O . THR A 1 72 ? -12.797 14.602 -1.629 1 92.06 72 THR A O 1
ATOM 589 N N . PHE A 1 73 ? -10.711 14.227 -1.393 1 93.69 73 PHE A N 1
ATOM 590 C CA . PHE A 1 73 ? -10.727 14.312 0.063 1 93.69 73 PHE A CA 1
ATOM 591 C C . PHE A 1 73 ? -9.438 14.938 0.587 1 93.69 73 PHE A C 1
ATOM 593 O O . PHE A 1 73 ? -8.438 14.992 -0.129 1 93.69 73 PHE A O 1
ATOM 600 N N . THR A 1 74 ? -9.484 15.43 1.867 1 95.62 74 THR A N 1
ATOM 601 C CA . THR A 1 74 ? -8.359 16.109 2.482 1 95.62 74 THR A CA 1
ATOM 602 C C . THR A 1 74 ? -7.992 15.469 3.816 1 95.62 74 THR A C 1
ATOM 604 O O . THR A 1 74 ? -8.875 15.125 4.605 1 95.62 74 THR A O 1
ATOM 607 N N . ILE A 1 75 ? -6.711 15.25 3.984 1 95.62 75 ILE A N 1
ATOM 608 C CA . ILE A 1 75 ? -6.199 14.859 5.293 1 95.62 75 ILE A CA 1
ATOM 609 C C . ILE A 1 75 ? -5.691 16.094 6.039 1 95.62 75 ILE A C 1
ATOM 611 O O . ILE A 1 75 ? -4.93 16.891 5.488 1 95.62 75 ILE A O 1
ATOM 615 N N . ARG A 1 76 ? -6.066 16.203 7.273 1 92 76 ARG A N 1
ATOM 616 C CA . ARG A 1 76 ? -5.652 17.328 8.109 1 92 76 ARG A CA 1
ATOM 617 C C . ARG A 1 76 ? -5.012 16.844 9.398 1 92 76 ARG A C 1
ATOM 619 O O . ARG A 1 76 ? -5.52 15.922 10.047 1 92 76 ARG A O 1
ATOM 626 N N . PHE A 1 77 ? -3.889 17.391 9.625 1 86.94 77 PHE A N 1
ATOM 627 C CA . PHE A 1 77 ? -3.246 17.172 10.914 1 86.94 77 PHE A CA 1
ATOM 628 C C . PHE A 1 77 ? -3.77 18.156 11.953 1 86.94 77 PHE A C 1
ATOM 630 O O . PHE A 1 77 ? -3.711 19.359 11.75 1 86.94 77 PHE A O 1
ATOM 637 N N . ARG A 1 78 ? -4.52 17.672 12.875 1 75.62 78 ARG A N 1
ATOM 638 C CA . ARG A 1 78 ? -5.105 18.562 13.867 1 75.62 78 ARG A CA 1
ATOM 639 C C . ARG A 1 78 ? -4.164 18.75 15.055 1 75.62 78 ARG A C 1
ATOM 641 O O . ARG A 1 78 ? -3.484 17.812 15.469 1 75.62 78 ARG A O 1
ATOM 648 N N . SER A 1 79 ? -3.748 19.953 15.297 1 63.22 79 SER A N 1
ATOM 649 C CA . SER A 1 79 ? -2.975 20.297 16.484 1 63.22 79 SER A CA 1
ATOM 650 C C . SER A 1 79 ? -3.701 19.875 17.75 1 63.22 79 SER A C 1
ATOM 652 O O . SER A 1 79 ? -4.934 19.906 17.812 1 63.22 79 SER A O 1
ATOM 654 N N . PRO A 1 80 ? -2.969 19.172 18.562 1 54.97 80 PRO A N 1
ATOM 655 C CA . PRO A 1 80 ? -3.656 18.844 19.812 1 54.97 80 PRO A CA 1
ATOM 656 C C . PRO A 1 80 ? -4.438 20.031 20.375 1 54.97 80 PRO A C 1
ATOM 658 O O . PRO A 1 80 ? -4.023 21.188 20.203 1 54.97 80 PRO A O 1
ATOM 661 N N . ILE A 1 81 ? -5.695 20.078 20.25 1 48.19 81 ILE A N 1
ATOM 662 C CA . ILE A 1 81 ? -6.445 21.125 20.922 1 48.19 81 ILE A CA 1
ATOM 663 C C . ILE A 1 81 ? -5.758 21.484 22.234 1 48.19 81 ILE A C 1
ATOM 665 O O . ILE A 1 81 ? -5.609 20.625 23.125 1 48.19 81 ILE A O 1
ATOM 669 N N . THR A 1 82 ? -4.805 22.328 22.156 1 44.56 82 THR A N 1
ATOM 670 C CA . THR A 1 82 ? -4.453 22.859 23.469 1 44.56 82 THR A CA 1
ATOM 671 C C . THR A 1 82 ? -5.707 23.188 24.281 1 44.56 82 THR A C 1
ATOM 673 O O . THR A 1 82 ? -6.562 23.953 23.812 1 44.56 82 THR A O 1
ATOM 676 N N . LYS A 1 83 ? -6.367 22.422 24.969 1 43.41 83 LYS A N 1
ATOM 677 C CA . LYS A 1 83 ? -7.168 23.062 26.016 1 43.41 83 LYS A CA 1
ATOM 678 C C . LYS A 1 83 ? -6.512 24.344 26.5 1 43.41 83 LYS A C 1
ATOM 680 O O . LYS A 1 83 ? -5.395 24.312 27.031 1 43.41 83 LYS A O 1
ATOM 685 N N . GLU A 1 84 ? -6.648 25.562 26.047 1 41.28 84 GLU A N 1
ATOM 686 C CA . GLU A 1 84 ? -6.445 26.656 27 1 41.28 84 GLU A CA 1
ATOM 687 C C . GLU A 1 84 ? -6.547 26.172 28.438 1 41.28 84 GLU A C 1
ATOM 689 O O . GLU A 1 84 ? -5.586 26.266 29.203 1 41.28 84 GLU A O 1
ATOM 694 N N . LYS A 1 85 ? -7.754 26.672 29.219 1 39.22 85 LYS A N 1
ATOM 695 C CA . LYS A 1 85 ? -8.016 26.922 30.641 1 39.22 85 LYS A CA 1
ATOM 696 C C . LYS A 1 85 ? -8.016 25.625 31.438 1 39.22 85 LYS A C 1
ATOM 698 O O . LYS A 1 85 ? -8.367 25.609 32.625 1 39.22 85 LYS A O 1
ATOM 703 N N . SER A 1 86 ? -8.398 24.484 31.062 1 37.69 86 SER A N 1
ATOM 704 C CA . SER A 1 86 ? -8.336 23.766 32.344 1 37.69 86 SER A CA 1
ATOM 705 C C . SER A 1 86 ? -6.895 23.562 32.781 1 37.69 86 SER A C 1
ATOM 707 O O . SER A 1 86 ? -6.066 23.062 32 1 37.69 86 SER A O 1
ATOM 709 N N . LYS A 1 87 ? -6.297 24.391 33.781 1 36.38 87 LYS A N 1
ATOM 710 C CA . LYS A 1 87 ? -5.094 24.453 34.594 1 36.38 87 LYS A CA 1
ATOM 711 C C . LYS A 1 87 ? -4.348 23.125 34.594 1 36.38 87 LYS A C 1
ATOM 713 O O . LYS A 1 87 ? -3.121 23.094 34.688 1 36.38 87 LYS A O 1
ATOM 718 N N . LEU A 1 88 ? -4.949 22.109 35.344 1 33.5 88 LEU A N 1
ATOM 719 C CA . LEU A 1 88 ? -4.184 21.125 36.094 1 33.5 88 LEU A CA 1
ATOM 720 C C . LEU A 1 88 ? -3.377 20.234 35.156 1 33.5 88 LEU A C 1
ATOM 722 O O . LEU A 1 88 ? -2.186 20 35.375 1 33.5 88 LEU A O 1
ATOM 726 N N . LEU A 1 89 ? -3.998 19.094 34.594 1 33.94 89 LEU A N 1
ATOM 727 C CA . LEU A 1 89 ? -3.123 17.938 34.438 1 33.94 89 LEU A CA 1
ATOM 728 C C . LEU A 1 89 ? -2.221 18.078 33.219 1 33.94 89 LEU A C 1
ATOM 730 O O . LEU A 1 89 ? -2.705 18.281 32.125 1 33.94 89 LEU A O 1
ATOM 734 N N . LYS A 1 90 ? -1.033 18.75 33.219 1 36.84 90 LYS A N 1
ATOM 735 C CA . LYS A 1 90 ? 0.221 18.688 32.5 1 36.84 90 LYS A CA 1
ATOM 736 C C . LYS A 1 90 ? 0.352 17.375 31.734 1 36.84 90 LYS A C 1
ATOM 738 O O . LYS A 1 90 ? 1.459 16.953 31.391 1 36.84 90 LYS A O 1
ATOM 743 N N . VAL A 1 91 ? -0.57 16.422 31.75 1 35.19 91 VAL A N 1
ATOM 744 C CA . VAL A 1 91 ? -0.027 15.172 31.219 1 35.19 91 VAL A CA 1
ATOM 745 C C . VAL A 1 91 ? 0.564 15.422 29.828 1 35.19 91 VAL A C 1
ATOM 747 O O . VAL A 1 91 ? -0.131 15.891 28.938 1 35.19 91 VAL A O 1
ATOM 750 N N . SER A 1 92 ? 1.875 15.789 29.578 1 37.72 92 SER A N 1
ATOM 751 C CA . SER A 1 92 ? 2.822 15.633 28.484 1 37.72 92 SER A CA 1
ATOM 752 C C . SER A 1 92 ? 2.367 14.555 27.516 1 37.72 92 SER A C 1
ATOM 754 O O . SER A 1 92 ? 2.961 13.477 27.453 1 37.72 92 SER A O 1
ATOM 756 N N . ASP A 1 93 ? 1.128 14.172 27.469 1 39.53 93 ASP A N 1
ATOM 757 C CA . ASP A 1 93 ? 0.797 12.969 26.703 1 39.53 93 ASP A CA 1
ATOM 758 C C . ASP A 1 93 ? 1.272 13.078 25.266 1 39.53 93 ASP A C 1
ATOM 760 O O . ASP A 1 93 ? 1.014 14.086 24.594 1 39.53 93 ASP A O 1
ATOM 764 N N . ASN A 1 94 ? 2.514 12.758 24.891 1 43.22 94 ASN A N 1
ATOM 765 C CA . ASN A 1 94 ? 2.979 12.391 23.547 1 43.22 94 ASN A CA 1
ATOM 766 C C . ASN A 1 94 ? 1.812 12.094 22.609 1 43.22 94 ASN A C 1
ATOM 768 O O . ASN A 1 94 ? 1.432 10.938 22.438 1 43.22 94 ASN A O 1
ATOM 772 N N . LYS A 1 95 ? 0.812 12.898 22.547 1 44.78 95 LYS A N 1
ATOM 773 C CA . LYS A 1 95 ? -0.459 12.695 21.859 1 44.78 95 LYS A CA 1
ATOM 774 C C . LYS A 1 95 ? -0.252 12.547 20.359 1 44.78 95 LYS A C 1
ATOM 776 O O . LYS A 1 95 ? 0.499 13.312 19.75 1 44.78 95 LYS A O 1
ATOM 781 N N . VAL A 1 96 ? -0.252 11.398 19.859 1 53.41 96 VAL A N 1
ATOM 782 C CA . VAL A 1 96 ? -0.377 11.109 18.438 1 53.41 96 VAL A CA 1
ATOM 783 C C . VAL A 1 96 ? -1.24 12.172 17.766 1 53.41 96 VAL A C 1
ATOM 785 O O . VAL A 1 96 ? -2.291 12.547 18.297 1 53.41 96 VAL A O 1
ATOM 788 N N . PRO A 1 97 ? -0.591 13.062 16.922 1 60.09 97 PRO A N 1
ATOM 789 C CA . PRO A 1 97 ? -1.415 14.047 16.203 1 60.09 97 PRO A CA 1
ATOM 790 C C . PRO A 1 97 ? -2.773 13.484 15.789 1 60.09 97 PRO A C 1
ATOM 792 O O . PRO A 1 97 ? -2.875 12.305 15.43 1 60.09 97 PRO A O 1
ATOM 795 N N . ASP A 1 98 ? -3.777 14.273 16.125 1 80.81 98 ASP A N 1
ATOM 796 C CA . ASP A 1 98 ? -5.113 13.938 15.641 1 80.81 98 ASP A CA 1
ATOM 797 C C . ASP A 1 98 ? -5.219 14.141 14.133 1 80.81 98 ASP A C 1
ATOM 799 O O . ASP A 1 98 ? -4.906 15.219 13.625 1 80.81 98 ASP A O 1
ATOM 803 N N . ILE A 1 99 ? -5.297 13.125 13.398 1 89.06 99 ILE A N 1
ATOM 804 C CA . ILE A 1 99 ? -5.402 13.141 11.945 1 89.06 99 ILE A CA 1
ATOM 805 C C . ILE A 1 99 ? -6.859 12.922 11.531 1 89.06 99 ILE A C 1
ATOM 807 O O . ILE A 1 99 ? -7.512 11.992 12.008 1 89.06 99 ILE A O 1
ATOM 811 N N . ALA A 1 100 ? -7.391 13.812 10.719 1 89.88 100 ALA A N 1
ATOM 812 C CA . ALA A 1 100 ? -8.766 13.711 10.242 1 89.88 100 ALA A CA 1
ATOM 813 C C . ALA A 1 100 ? -8.82 13.688 8.719 1 89.88 100 ALA A C 1
ATOM 815 O O . ALA A 1 100 ? -7.887 14.148 8.055 1 89.88 100 ALA A O 1
ATOM 816 N N . VAL A 1 101 ? -9.875 13.102 8.188 1 93.06 101 VAL A N 1
ATOM 817 C CA . VAL A 1 101 ? -10.133 13.125 6.75 1 93.06 101 VAL A CA 1
ATOM 818 C C . VAL A 1 101 ? -11.477 13.805 6.477 1 93.06 101 VAL A C 1
ATOM 820 O O . VAL A 1 101 ? -12.445 13.586 7.211 1 93.06 101 VAL A O 1
ATOM 823 N N . GLU A 1 102 ? -11.484 14.625 5.473 1 91.75 102 GLU A N 1
ATOM 824 C CA . GLU A 1 102 ? -12.703 15.328 5.082 1 91.75 102 GLU A CA 1
ATOM 825 C C . GLU A 1 102 ? -12.867 15.344 3.566 1 91.75 102 GLU A C 1
ATOM 827 O O . GLU A 1 102 ? -11.898 15.57 2.836 1 91.75 102 GLU A O 1
ATOM 832 N N . PRO A 1 103 ? -14.102 15.086 3.158 1 91.69 103 PRO A N 1
ATOM 833 C CA . PRO A 1 103 ? -14.32 15.258 1.72 1 91.69 103 PRO A CA 1
ATOM 834 C C . PRO A 1 103 ? -14.148 16.703 1.266 1 91.69 103 PRO A C 1
ATOM 836 O O . PRO A 1 103 ? -14.422 17.625 2.031 1 91.69 103 PRO A O 1
ATOM 839 N N . VAL A 1 104 ? -13.602 16.875 0.041 1 89.31 104 VAL A N 1
ATOM 840 C CA . VAL A 1 104 ? -13.43 18.219 -0.504 1 89.31 104 VAL A CA 1
ATOM 841 C C . VAL A 1 104 ? -14.789 18.812 -0.854 1 89.31 104 VAL A C 1
ATOM 843 O O . VAL A 1 104 ? -15.023 20 -0.652 1 89.31 104 VAL A O 1
ATOM 846 N N . ASP A 1 105 ? -15.555 17.859 -1.396 1 82.94 105 ASP A N 1
ATOM 847 C CA . ASP A 1 105 ? -16.906 18.297 -1.704 1 82.94 105 ASP A CA 1
ATOM 848 C C . ASP A 1 105 ? -17.938 17.578 -0.84 1 82.94 105 ASP A C 1
ATOM 850 O O . ASP A 1 105 ? -17.766 16.391 -0.521 1 82.94 105 ASP A O 1
ATOM 854 N N . ASN A 1 106 ? -18.828 18.312 -0.28 1 68.38 106 ASN A N 1
ATOM 855 C CA . ASN A 1 106 ? -19.859 17.781 0.614 1 68.38 106 ASN A CA 1
ATOM 856 C C . ASN A 1 106 ? -20.703 16.719 -0.069 1 68.38 106 ASN A C 1
ATOM 858 O O . ASN A 1 106 ? -21.469 16.016 0.59 1 68.38 106 ASN A O 1
ATOM 862 N N . LEU A 1 107 ? -20.547 16.609 -1.249 1 63.25 107 LEU A N 1
ATOM 863 C CA . LEU A 1 107 ? -21.359 15.656 -1.977 1 63.25 107 LEU A CA 1
ATOM 864 C C . LEU A 1 107 ? -20.703 14.289 -2.021 1 63.25 107 LEU A C 1
ATOM 866 O O . LEU A 1 107 ? -21.359 13.281 -2.277 1 63.25 107 LEU A O 1
ATOM 870 N N . SER A 1 108 ? -19.578 14.266 -1.34 1 65.06 108 SER A N 1
ATOM 871 C CA . SER A 1 108 ? -18.844 13.016 -1.46 1 65.06 108 SER A CA 1
ATOM 872 C C . SER A 1 108 ? -19.375 11.969 -0.49 1 65.06 108 SER A C 1
ATOM 874 O O . SER A 1 108 ? -19.859 12.305 0.593 1 65.06 108 SER A O 1
ATOM 876 N N . THR A 1 109 ? -19.531 10.734 -0.956 1 69.5 109 THR A N 1
ATOM 877 C CA . THR A 1 109 ? -19.984 9.578 -0.186 1 69.5 109 THR A CA 1
ATOM 878 C C . THR A 1 109 ? -18.844 9.008 0.649 1 69.5 109 THR A C 1
ATOM 880 O O . THR A 1 109 ? -18.984 7.969 1.292 1 69.5 109 THR A O 1
ATOM 883 N N . LEU A 1 110 ? -17.844 9.766 0.655 1 77.31 110 LEU A N 1
ATOM 884 C CA . LEU A 1 110 ? -16.703 9.234 1.39 1 77.31 110 LEU A CA 1
ATOM 885 C C . LEU A 1 110 ? -16.859 9.445 2.889 1 77.31 110 LEU A C 1
ATOM 887 O O . LEU A 1 110 ? -17.344 10.5 3.318 1 77.31 110 LEU A O 1
ATOM 891 N N . THR A 1 111 ? -16.594 8.375 3.592 1 73.94 111 THR A N 1
ATOM 892 C CA . THR A 1 111 ? -16.75 8.445 5.039 1 73.94 111 THR A CA 1
ATOM 893 C C . THR A 1 111 ? -15.625 9.266 5.668 1 73.94 111 THR A C 1
ATOM 895 O O . THR A 1 111 ? -14.469 9.18 5.238 1 73.94 111 THR A O 1
ATOM 898 N N . SER A 1 112 ? -15.992 10.078 6.617 1 77.81 112 SER A N 1
ATOM 899 C CA . SER A 1 112 ? -15.031 10.812 7.434 1 77.81 112 SER A CA 1
ATOM 900 C C . SER A 1 112 ? -14.875 10.172 8.812 1 77.81 112 SER A C 1
ATOM 902 O O . SER A 1 112 ? -14.094 10.656 9.633 1 77.81 112 SER A O 1
ATOM 904 N N . ASN A 1 113 ? -15.586 9.102 8.961 1 82.44 113 ASN A N 1
ATOM 905 C CA . ASN A 1 113 ? -15.555 8.438 10.258 1 82.44 113 ASN A CA 1
ATOM 906 C C . ASN A 1 113 ? -14.445 7.395 10.328 1 82.44 113 ASN A C 1
ATOM 908 O O . ASN A 1 113 ? -14.711 6.191 10.359 1 82.44 113 ASN A O 1
ATOM 912 N N . CYS A 1 114 ? -13.281 7.922 10.367 1 87 114 CYS A N 1
ATOM 913 C CA . CYS A 1 114 ? -12.141 7.016 10.461 1 87 114 CYS A CA 1
ATOM 914 C C . CYS A 1 114 ? -11.078 7.57 11.398 1 87 114 CYS A C 1
ATOM 916 O O . CYS A 1 114 ? -11.039 8.773 11.656 1 87 114 CYS A O 1
ATOM 918 N N . GLN A 1 115 ? -10.383 6.734 11.945 1 83.75 115 GLN A N 1
ATOM 919 C CA . GLN A 1 115 ? -9.227 7.07 12.766 1 83.75 115 GLN A CA 1
ATOM 920 C C . GLN A 1 115 ? -7.926 6.695 12.055 1 83.75 115 GLN A C 1
ATOM 922 O O . GLN A 1 115 ? -7.855 5.664 11.375 1 83.75 115 GLN A O 1
ATOM 927 N N . PHE A 1 116 ? -6.949 7.598 12.266 1 87.81 116 PHE A N 1
ATOM 928 C CA . PHE A 1 116 ? -5.668 7.355 11.617 1 87.81 116 PHE A CA 1
ATOM 929 C C . PHE A 1 116 ? -4.562 7.176 12.648 1 87.81 116 PHE A C 1
ATOM 931 O O . PHE A 1 116 ? -4.625 7.746 13.742 1 87.81 116 PHE A O 1
ATOM 938 N N . ALA A 1 117 ? -3.625 6.359 12.305 1 84 117 ALA A N 1
ATOM 939 C CA . ALA A 1 117 ? -2.324 6.309 12.961 1 84 117 ALA A CA 1
ATOM 940 C C . ALA A 1 117 ? -1.189 6.395 11.945 1 84 117 ALA A C 1
ATOM 942 O O . ALA A 1 117 ? -1.265 5.793 10.875 1 84 117 ALA A O 1
ATOM 943 N N . LEU A 1 118 ? -0.283 7.246 12.188 1 86.56 118 LEU A N 1
ATOM 944 C CA . LEU A 1 118 ? 0.944 7.355 11.406 1 86.56 118 LEU A CA 1
ATOM 945 C C . LEU A 1 118 ? 2.162 7.004 12.258 1 86.56 118 LEU A C 1
ATOM 947 O O . LEU A 1 118 ? 2.391 7.613 13.305 1 86.56 118 LEU A O 1
ATOM 951 N N . LEU A 1 119 ? 2.941 6.07 11.758 1 82.94 119 LEU A N 1
ATOM 952 C CA . LEU A 1 119 ? 4.051 5.543 12.547 1 82.94 119 LEU A CA 1
ATOM 953 C C . LEU A 1 119 ? 5.367 5.672 11.789 1 82.94 119 LEU A C 1
ATOM 955 O O . LEU A 1 119 ? 5.387 5.613 10.555 1 82.94 119 LEU A O 1
ATOM 959 N N . ASP A 1 120 ? 6.387 5.891 12.523 1 81.75 120 ASP A N 1
ATOM 960 C CA . ASP A 1 120 ? 7.758 5.812 12.031 1 81.75 120 ASP A CA 1
ATOM 961 C C . ASP A 1 120 ? 8.359 4.438 12.297 1 81.75 120 ASP A C 1
ATOM 963 O O . ASP A 1 120 ? 8.609 4.078 13.453 1 81.75 120 ASP A O 1
ATOM 967 N N . LEU A 1 121 ? 8.539 3.686 11.141 1 77.25 121 LEU A N 1
ATOM 968 C CA . LEU A 1 121 ? 9.094 2.344 11.281 1 77.25 121 LEU A CA 1
ATOM 969 C C . LEU A 1 121 ? 10.617 2.367 11.141 1 77.25 121 LEU A C 1
ATOM 971 O O . LEU A 1 121 ? 11.133 2.506 10.031 1 77.25 121 LEU A O 1
ATOM 975 N N . ALA A 1 122 ? 11.367 2.141 12.289 1 72.06 122 ALA A N 1
ATOM 976 C CA . ALA A 1 122 ? 12.828 2.023 12.359 1 72.06 122 ALA A CA 1
ATOM 977 C C . ALA A 1 122 ? 13.5 3.15 11.586 1 72.06 122 ALA A C 1
ATOM 979 O O . ALA A 1 122 ? 14.492 2.926 10.883 1 72.06 122 ALA A O 1
ATOM 980 N N . ASN A 1 123 ? 12.898 4.363 11.461 1 80.5 123 ASN A N 1
ATOM 981 C CA . ASN A 1 123 ? 13.438 5.559 10.812 1 80.5 123 ASN A CA 1
ATOM 982 C C . ASN A 1 123 ? 13.656 5.332 9.32 1 80.5 123 ASN A C 1
ATOM 984 O O . ASN A 1 123 ? 14.359 6.109 8.672 1 80.5 123 ASN A O 1
ATOM 988 N N . SER A 1 124 ? 13.039 4.285 8.797 1 84.12 124 SER A N 1
ATOM 989 C CA . SER A 1 124 ? 13.258 4.004 7.383 1 84.12 124 SER A CA 1
ATOM 990 C C . SER A 1 124 ? 11.961 4.078 6.594 1 84.12 124 SER A C 1
ATOM 992 O O . SER A 1 124 ? 11.969 4.332 5.387 1 84.12 124 SER A O 1
ATOM 994 N N . HIS A 1 125 ? 10.852 3.811 7.32 1 88.56 125 HIS A N 1
ATOM 995 C CA . HIS A 1 125 ? 9.562 3.781 6.629 1 88.56 125 HIS A CA 1
ATOM 996 C C . HIS A 1 125 ? 8.5 4.535 7.418 1 88.56 125 HIS A C 1
ATOM 998 O O . HIS A 1 125 ? 8.586 4.645 8.641 1 88.56 125 HIS A O 1
ATOM 1004 N N . TYR A 1 126 ? 7.559 5.105 6.68 1 89.25 126 TYR A N 1
ATOM 1005 C CA . TYR A 1 126 ? 6.285 5.508 7.266 1 89.25 126 TYR A CA 1
ATOM 1006 C C . TYR A 1 126 ? 5.238 4.41 7.098 1 89.25 126 TYR A C 1
ATOM 1008 O O . TYR A 1 126 ? 5.156 3.779 6.043 1 89.25 126 TYR A O 1
ATOM 1016 N N . ALA A 1 127 ? 4.516 4.172 8.133 1 89.25 127 ALA A N 1
ATOM 1017 C CA . ALA A 1 127 ? 3.344 3.303 8.078 1 89.25 127 ALA A CA 1
ATOM 1018 C C . ALA A 1 127 ? 2.086 4.043 8.523 1 89.25 127 ALA A C 1
ATOM 1020 O O . ALA A 1 127 ? 2.098 4.738 9.547 1 89.25 127 ALA A O 1
ATOM 1021 N N . ALA A 1 128 ? 1.065 3.928 7.758 1 91.12 128 ALA A N 1
ATOM 1022 C CA . ALA A 1 128 ? -0.22 4.523 8.117 1 91.12 128 ALA A CA 1
ATOM 1023 C C . ALA A 1 128 ? -1.299 3.453 8.258 1 91.12 128 ALA A C 1
ATOM 1025 O O . ALA A 1 128 ? -1.329 2.486 7.492 1 91.12 128 ALA A O 1
ATOM 1026 N N . ILE A 1 129 ? -2.139 3.646 9.203 1 88.06 129 ILE A N 1
ATOM 1027 C CA . ILE A 1 129 ? -3.307 2.801 9.43 1 88.06 129 ILE A CA 1
ATOM 1028 C C . ILE A 1 129 ? -4.57 3.658 9.445 1 88.06 129 ILE A C 1
ATOM 1030 O O . ILE A 1 129 ? -4.586 4.734 10.047 1 88.06 129 ILE A O 1
ATOM 1034 N N . CYS A 1 130 ? -5.512 3.217 8.703 1 89 130 CYS A N 1
ATOM 1035 C CA . CYS A 1 130 ? -6.836 3.826 8.719 1 89 130 CYS A CA 1
ATOM 1036 C C . CYS A 1 130 ? -7.902 2.807 9.109 1 89 130 CYS A C 1
ATOM 1038 O O . CYS A 1 130 ? -7.996 1.741 8.5 1 89 130 CYS A O 1
ATOM 1040 N N . MET A 1 131 ? -8.664 3.121 10.109 1 86.19 131 MET A N 1
ATOM 1041 C CA . MET A 1 131 ? -9.734 2.242 10.562 1 86.19 131 MET A CA 1
ATOM 1042 C C . MET A 1 131 ? -11.07 2.973 10.555 1 86.19 131 MET A C 1
ATOM 1044 O O . MET A 1 131 ? -11.188 4.074 11.102 1 86.19 131 MET A O 1
ATOM 1048 N N . GLU A 1 132 ? -11.969 2.355 9.891 1 80 132 GLU A N 1
ATOM 1049 C CA . GLU A 1 132 ? -13.305 2.936 9.938 1 80 132 GLU A CA 1
ATOM 1050 C C . GLU A 1 132 ? -13.922 2.781 11.328 1 80 132 GLU A C 1
ATOM 1052 O O . GLU A 1 132 ? -13.867 1.702 11.922 1 80 132 GLU A O 1
ATOM 1057 N N . THR A 1 133 ? -14.242 3.844 12.023 1 72.06 133 THR A N 1
ATOM 1058 C CA . THR A 1 133 ? -14.867 3.822 13.344 1 72.06 133 THR A CA 1
ATOM 1059 C C . THR A 1 133 ? -16.391 3.74 13.219 1 72.06 133 THR A C 1
ATOM 1061 O O . THR A 1 133 ? -16.969 4.363 12.336 1 72.06 133 THR A O 1
ATOM 1064 N N . ALA A 1 134 ? -16.969 2.568 13.336 1 55.66 134 ALA A N 1
ATOM 1065 C CA . ALA A 1 134 ? -18.422 2.523 13.367 1 55.66 134 ALA A CA 1
ATOM 1066 C C . ALA A 1 134 ? -18.984 3.494 14.406 1 55.66 134 ALA A C 1
ATOM 1068 O O . ALA A 1 134 ? -18.344 3.74 15.438 1 55.66 134 ALA A O 1
ATOM 1069 N N . LYS A 1 135 ? -19.953 4.52 14.07 1 53.38 135 LYS A N 1
ATOM 1070 C CA . LYS A 1 135 ? -20.641 5.34 15.062 1 53.38 135 LYS A CA 1
ATOM 1071 C C . LYS A 1 135 ? -20.828 4.574 16.375 1 53.38 135 LYS A C 1
ATOM 1073 O O . LYS A 1 135 ? -20.688 5.145 17.453 1 53.38 135 LYS A O 1
ATOM 1078 N N . HIS A 1 136 ? -21.703 3.471 16.406 1 42.5 136 HIS A N 1
ATOM 1079 C CA . HIS A 1 136 ? -22.25 2.783 17.562 1 42.5 136 HIS A CA 1
ATOM 1080 C C . HIS A 1 136 ? -21.484 1.494 17.859 1 42.5 136 HIS A C 1
ATOM 1082 O O . HIS A 1 136 ? -22.016 0.588 18.5 1 42.5 136 HIS A O 1
ATOM 1088 N N . ILE A 1 137 ? -20.5 1.188 17.266 1 42.66 137 ILE A N 1
ATOM 1089 C CA . ILE A 1 137 ? -20.219 -0.229 17.484 1 42.66 137 ILE A CA 1
ATOM 1090 C C . ILE A 1 137 ? -19.609 -0.433 18.875 1 42.66 137 ILE A C 1
ATOM 1092 O O . ILE A 1 137 ? -18.609 0.198 19.219 1 42.66 137 ILE A O 1
ATOM 1096 N N . GLU A 1 138 ? -20.25 -0.877 19.797 1 38.34 138 GLU A N 1
ATOM 1097 C CA . GLU A 1 138 ? -19.891 -1.5 21.062 1 38.34 138 GLU A CA 1
ATOM 1098 C C . GLU A 1 138 ? -18.625 -2.336 20.938 1 38.34 138 GLU A C 1
ATOM 1100 O O . GLU A 1 138 ? -18.156 -2.906 21.922 1 38.34 138 GLU A O 1
ATOM 1105 N N . GLY A 1 139 ? -18.234 -2.791 19.734 1 39.91 139 GLY A N 1
ATOM 1106 C CA . GLY A 1 139 ? -17.281 -3.877 19.75 1 39.91 139 GLY A CA 1
ATOM 1107 C C . GLY A 1 139 ? -15.844 -3.398 19.891 1 39.91 139 GLY A C 1
ATOM 1108 O O . GLY A 1 139 ? -15.586 -2.193 19.938 1 39.91 139 GLY A O 1
ATOM 1109 N N . ASN A 1 140 ? -14.836 -4.289 20.219 1 36 140 ASN A N 1
ATOM 1110 C CA . ASN A 1 140 ? -13.43 -4.172 20.578 1 36 140 ASN A CA 1
ATOM 1111 C C . ASN A 1 140 ? -12.609 -3.496 19.484 1 36 140 ASN A C 1
ATOM 1113 O O . ASN A 1 140 ? -12.648 -3.92 18.328 1 36 140 ASN A O 1
ATOM 1117 N N . PRO A 1 141 ? -12.352 -2.23 19.719 1 39.19 141 PRO A N 1
ATOM 1118 C CA . PRO A 1 141 ? -11.461 -1.533 18.797 1 39.19 141 PRO A CA 1
ATOM 1119 C C . PRO A 1 141 ? -10.328 -2.424 18.281 1 39.19 141 PRO A C 1
ATOM 1121 O O . PRO A 1 141 ? -9.883 -3.33 18.984 1 39.19 141 PRO A O 1
ATOM 1124 N N . MET A 1 142 ? -10.422 -2.82 17.078 1 39.31 142 MET A N 1
ATOM 1125 C CA . MET A 1 142 ? -9.273 -3.514 16.5 1 39.31 142 MET A CA 1
ATOM 1126 C C . MET A 1 142 ? -7.977 -2.785 16.844 1 39.31 142 MET A C 1
ATOM 1128 O O . MET A 1 142 ? -7.883 -1.567 16.688 1 39.31 142 MET A O 1
ATOM 1132 N N . ASN A 1 143 ? -7.277 -3.232 17.938 1 41.75 143 ASN A N 1
ATOM 1133 C CA . ASN A 1 143 ? -5.969 -2.705 18.312 1 41.75 143 ASN A CA 1
ATOM 1134 C C . ASN A 1 143 ? -4.895 -3.146 17.312 1 41.75 143 ASN A C 1
ATOM 1136 O O . ASN A 1 143 ? -4.727 -4.34 17.062 1 41.75 143 ASN A O 1
ATOM 1140 N N . VAL A 1 144 ? -4.723 -2.426 16.266 1 41.44 144 VAL A N 1
ATOM 1141 C CA . VAL A 1 144 ? -3.564 -2.697 15.414 1 41.44 144 VAL A CA 1
ATOM 1142 C C . VAL A 1 144 ? -2.279 -2.361 16.172 1 41.44 144 VAL A C 1
ATOM 1144 O O . VAL A 1 144 ? -2.127 -1.25 16.688 1 41.44 144 VAL A O 1
ATOM 1147 N N . ILE A 1 145 ? -1.592 -3.418 16.75 1 39.28 145 ILE A N 1
ATOM 1148 C CA . ILE A 1 145 ? -0.301 -3.18 17.375 1 39.28 145 ILE A CA 1
ATOM 1149 C C . ILE A 1 145 ? 0.815 -3.307 16.344 1 39.28 145 ILE A C 1
ATOM 1151 O O . ILE A 1 145 ? 0.94 -4.34 15.688 1 39.28 145 ILE A O 1
ATOM 1155 N N . VAL A 1 146 ? 1.322 -2.238 15.914 1 38 146 VAL A N 1
ATOM 1156 C CA . VAL A 1 146 ? 2.502 -2.242 15.055 1 38 146 VAL A CA 1
ATOM 1157 C C . VAL A 1 146 ? 3.764 -2.355 15.906 1 38 146 VAL A C 1
ATOM 1159 O O . VAL A 1 146 ? 3.936 -1.606 16.875 1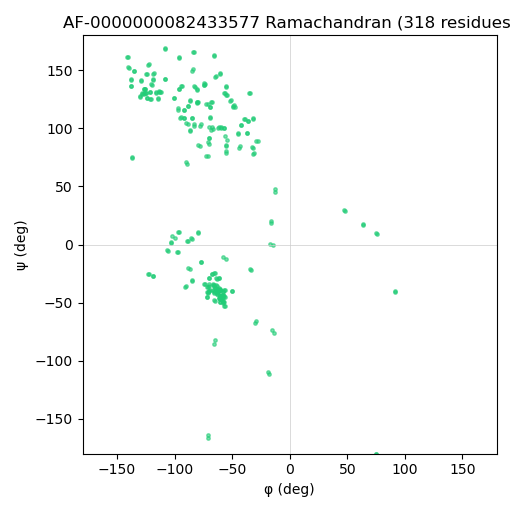 38 146 VAL A O 1
ATOM 1162 N N . ARG A 1 147 ? 4.305 -3.551 15.93 1 37.22 147 ARG A N 1
ATOM 1163 C CA . ARG A 1 147 ? 5.523 -3.682 16.719 1 37.22 147 ARG A CA 1
ATOM 1164 C C . ARG A 1 147 ? 6.762 -3.566 15.836 1 37.22 147 ARG A C 1
ATOM 1166 O O . ARG A 1 147 ? 6.793 -4.102 14.727 1 37.22 147 ARG A O 1
ATOM 1173 N N . ARG A 1 148 ? 7.496 -2.561 16.125 1 35.44 148 ARG A N 1
ATOM 1174 C CA . ARG A 1 148 ? 8.82 -2.449 15.523 1 35.44 148 ARG A CA 1
ATOM 1175 C C . ARG A 1 148 ? 9.656 -3.695 15.805 1 35.44 148 ARG A C 1
ATOM 1177 O O . ARG A 1 148 ? 9.844 -4.07 16.969 1 35.44 148 ARG A O 1
ATOM 1184 N N . THR A 1 149 ? 9.453 -4.727 15.117 1 34.34 149 THR A N 1
ATOM 1185 C CA . THR A 1 149 ? 10.398 -5.789 15.438 1 34.34 149 THR A CA 1
ATOM 1186 C C . THR A 1 149 ? 11.789 -5.453 14.922 1 34.34 149 THR A C 1
ATOM 1188 O O . THR A 1 149 ? 11.977 -5.258 13.719 1 34.34 149 THR A O 1
ATOM 1191 N N . ILE A 1 150 ? 12.469 -4.551 15.625 1 31.08 150 ILE A N 1
ATOM 1192 C CA . ILE A 1 150 ? 13.891 -4.414 15.359 1 31.08 150 ILE A CA 1
ATOM 1193 C C . ILE A 1 150 ? 14.555 -5.793 15.367 1 31.08 150 ILE A C 1
ATOM 1195 O O . ILE A 1 150 ? 14.344 -6.582 16.297 1 31.08 150 ILE A O 1
ATOM 1199 N N . PRO A 1 151 ? 15.125 -6.16 14.188 1 29.38 151 PRO A N 1
ATOM 1200 C CA . PRO A 1 151 ? 16.062 -7.281 14.344 1 29.38 151 PRO A CA 1
ATOM 1201 C C . PRO A 1 151 ? 17.031 -7.082 15.508 1 29.38 151 PRO A C 1
ATOM 1203 O O . PRO A 1 151 ? 17.609 -6 15.656 1 29.38 151 PRO A O 1
ATOM 1206 N N . LEU A 1 152 ? 17.109 -7.883 16.562 1 30.97 152 LEU A N 1
ATOM 1207 C CA . LEU A 1 152 ? 17.953 -8.062 17.734 1 30.97 152 LEU A CA 1
ATOM 1208 C C . LEU A 1 152 ? 17.422 -7.277 18.922 1 30.97 152 LEU A C 1
ATOM 1210 O O . LEU A 1 152 ? 17.922 -7.414 20.031 1 30.97 152 LEU A O 1
ATOM 1214 N N . VAL A 1 153 ? 16.969 -6.078 18.688 1 27.03 153 VAL A N 1
ATOM 1215 C CA . VAL A 1 153 ? 16.625 -5.395 19.922 1 27.03 153 VAL A CA 1
ATOM 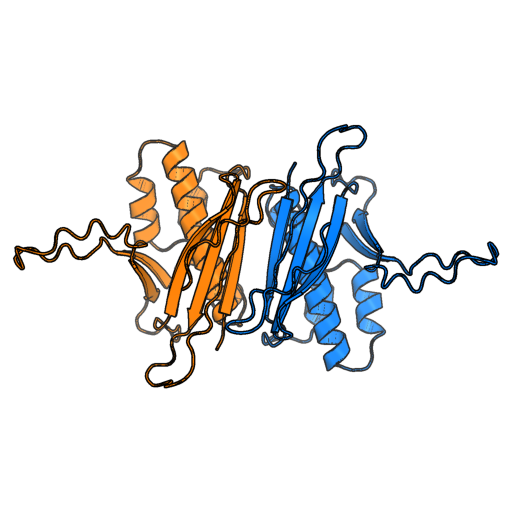1216 C C . VAL A 1 153 ? 15.219 -5.781 20.359 1 27.03 153 VAL A C 1
ATOM 1218 O O . VAL A 1 153 ? 14.391 -6.16 19.516 1 27.03 153 VAL A O 1
ATOM 1221 N N . GLU A 1 154 ? 14.883 -5.785 21.656 1 28.59 154 GLU A N 1
ATOM 1222 C CA . GLU A 1 154 ? 13.68 -5.977 22.453 1 28.59 154 GLU A CA 1
ATOM 1223 C C . GLU A 1 154 ? 12.469 -5.312 21.797 1 28.59 154 GLU A C 1
ATOM 1225 O O . GLU A 1 154 ? 12.57 -4.195 21.281 1 28.59 154 GLU A O 1
ATOM 1230 N N . ASP A 1 155 ? 11.578 -6.117 21.266 1 33.59 155 ASP A N 1
ATOM 1231 C CA . ASP A 1 155 ? 10.273 -5.797 20.703 1 33.59 155 ASP A CA 1
ATOM 1232 C C . ASP A 1 155 ? 9.641 -4.605 21.406 1 33.59 155 ASP A C 1
ATOM 1234 O O . ASP A 1 155 ? 9.477 -4.621 22.625 1 33.59 155 ASP A O 1
ATOM 1238 N N . GLU A 1 156 ? 10.117 -3.445 21.047 1 30.3 156 GLU A N 1
ATOM 1239 C CA . GLU A 1 156 ? 9.398 -2.379 21.734 1 30.3 156 GLU A CA 1
ATOM 1240 C C . GLU A 1 156 ? 7.969 -2.254 21.219 1 30.3 156 GLU A C 1
ATOM 1242 O O . GLU A 1 156 ? 7.742 -2.186 20.016 1 30.3 156 GLU A O 1
ATOM 1247 N N . GLU A 1 157 ? 7.094 -2.938 21.859 1 34.75 157 GLU A N 1
ATOM 1248 C CA . GLU A 1 157 ? 5.656 -2.752 21.656 1 34.75 157 GLU A CA 1
ATOM 1249 C C . GLU A 1 157 ? 5.316 -1.282 21.438 1 34.75 157 GLU A C 1
ATOM 1251 O O . GLU A 1 157 ? 5.617 -0.432 22.281 1 34.75 157 GLU A O 1
ATOM 1256 N N . ILE A 1 158 ? 5.23 -0.945 20.203 1 35 158 ILE A N 1
ATOM 1257 C CA . ILE A 1 158 ? 4.797 0.439 20.062 1 35 158 ILE A CA 1
ATOM 1258 C C . ILE A 1 158 ? 3.324 0.562 20.453 1 35 158 ILE A C 1
ATOM 1260 O O . ILE A 1 158 ? 2.615 -0.442 20.547 1 35 158 ILE A O 1
ATOM 1264 N N . THR A 1 159 ? 2.531 1.713 20.156 1 29.52 159 THR A N 1
ATOM 1265 C CA . THR A 1 159 ? 1.293 2.182 20.766 1 29.52 159 THR A CA 1
ATOM 1266 C C . THR A 1 159 ? 0.096 1.404 20.219 1 29.52 159 THR A C 1
ATOM 1268 O O . THR A 1 159 ? 0.094 0.988 19.062 1 29.52 159 THR A O 1
ATOM 1271 N N . GLN A 1 160 ? -0.763 0.704 21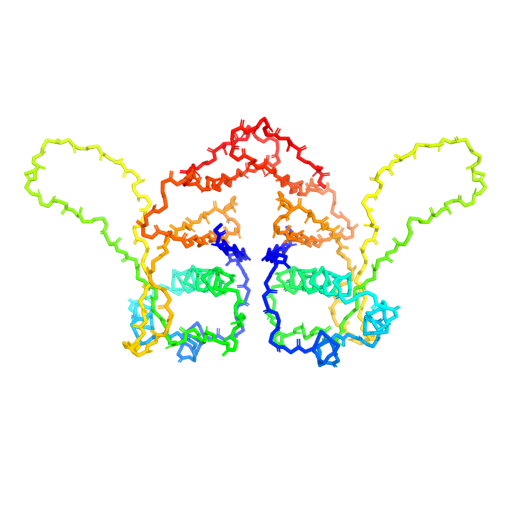.047 1 32.59 160 GLN A N 1
ATOM 1272 C CA . GLN A 1 160 ? -2.098 0.138 20.875 1 32.59 160 GLN A CA 1
ATOM 1273 C C . GLN A 1 160 ? -3.1 1.208 20.453 1 32.59 160 GLN A C 1
ATOM 1275 O O . GLN A 1 160 ? -3.203 2.256 21.094 1 32.59 160 GLN A O 1
ATOM 1280 N N . LEU A 1 161 ? -3.352 1.188 19.125 1 30.56 161 LEU A N 1
ATOM 1281 C CA . LEU A 1 161 ? -4.43 2.113 18.797 1 30.56 161 LEU A CA 1
ATOM 1282 C C . LEU A 1 161 ? -5.781 1.536 19.203 1 30.56 161 LEU A C 1
ATOM 1284 O O . LEU A 1 161 ? -6.035 0.344 19.016 1 30.56 161 LEU A O 1
ATOM 1288 N N . MET B 1 1 ? 19.094 -1.866 2.93 1 60.28 1 MET B N 1
ATOM 1289 C CA . MET B 1 1 ? 18.531 -2.58 1.79 1 60.28 1 MET B CA 1
ATOM 1290 C C . MET B 1 1 ? 17.094 -2.137 1.53 1 60.28 1 MET B C 1
ATOM 1292 O O . MET B 1 1 ? 16.359 -1.837 2.469 1 60.28 1 MET B O 1
ATOM 1296 N N . PRO B 1 2 ? 16.766 -1.938 0.143 1 80.31 2 PRO B N 1
ATOM 1297 C CA . PRO B 1 2 ? 15.406 -1.474 -0.143 1 80.31 2 PRO B CA 1
ATOM 1298 C C . PRO B 1 2 ? 14.344 -2.525 0.173 1 80.31 2 PRO B C 1
ATOM 1300 O O . PRO B 1 2 ? 14.539 -3.709 -0.111 1 80.31 2 PRO B O 1
ATOM 1303 N N . ILE B 1 3 ? 13.445 -2.215 0.988 1 85.88 3 ILE B N 1
ATOM 1304 C CA . ILE B 1 3 ? 12.344 -3.09 1.369 1 85.88 3 ILE B CA 1
ATOM 1305 C C . ILE B 1 3 ? 11.023 -2.477 0.918 1 85.88 3 ILE B C 1
ATOM 1307 O O . ILE B 1 3 ? 10.82 -1.264 1.021 1 85.88 3 ILE B O 1
ATOM 1311 N N . GLY B 1 4 ? 10.25 -3.264 0.279 1 89.75 4 GLY B N 1
ATOM 1312 C CA . GLY B 1 4 ? 8.883 -2.904 -0.058 1 89.75 4 GLY B CA 1
ATOM 1313 C C . GLY B 1 4 ? 7.852 -3.725 0.687 1 89.75 4 GLY B C 1
ATOM 1314 O O . GLY B 1 4 ? 7.988 -4.945 0.808 1 89.75 4 GLY B O 1
ATOM 1315 N N . ILE B 1 5 ? 6.871 -3.064 1.273 1 89.25 5 ILE B N 1
ATOM 1316 C CA . ILE B 1 5 ? 5.793 -3.715 2.008 1 89.25 5 ILE B CA 1
ATOM 1317 C C . ILE B 1 5 ? 4.445 -3.24 1.473 1 89.25 5 ILE B C 1
ATOM 1319 O O . ILE B 1 5 ? 4.242 -2.045 1.249 1 89.25 5 ILE B O 1
ATOM 1323 N N . ASP B 1 6 ? 3.566 -4.164 1.25 1 90.69 6 ASP B N 1
ATOM 1324 C CA . ASP B 1 6 ? 2.203 -3.84 0.842 1 90.69 6 ASP B CA 1
ATOM 1325 C C . ASP B 1 6 ? 1.188 -4.715 1.575 1 90.69 6 ASP B C 1
ATOM 1327 O O . ASP B 1 6 ? 1.448 -5.891 1.837 1 90.69 6 ASP B O 1
ATOM 1331 N N . VAL B 1 7 ? 0.036 -4.121 1.949 1 90 7 VAL B N 1
ATOM 1332 C CA . VAL B 1 7 ? -1.026 -4.82 2.662 1 90 7 VAL B CA 1
ATOM 1333 C C . VAL B 1 7 ? -2.363 -4.578 1.967 1 90 7 VAL B C 1
ATOM 1335 O O . VAL B 1 7 ? -2.717 -3.436 1.669 1 90 7 VAL B O 1
ATOM 1338 N N . GLU B 1 8 ? -3.066 -5.637 1.651 1 89.75 8 GLU B N 1
ATOM 1339 C CA . GLU B 1 8 ? -4.359 -5.539 0.982 1 89.75 8 GLU B CA 1
ATOM 1340 C C . GLU B 1 8 ? -5.426 -6.352 1.717 1 89.75 8 GLU B C 1
ATOM 1342 O O . GLU B 1 8 ? -5.152 -7.461 2.182 1 89.75 8 GLU B O 1
ATOM 1347 N N . GLU B 1 9 ? -6.586 -5.797 1.773 1 88.12 9 GLU B N 1
ATOM 1348 C CA . GLU B 1 9 ? -7.715 -6.504 2.369 1 88.12 9 GLU B CA 1
ATOM 1349 C C . GLU B 1 9 ? -8.227 -7.605 1.444 1 88.12 9 GLU B C 1
ATOM 1351 O O . GLU B 1 9 ? -8.422 -7.375 0.249 1 88.12 9 GLU B O 1
ATOM 1356 N N . LYS B 1 10 ? -8.523 -8.75 2.02 1 88.38 10 LYS B N 1
ATOM 1357 C CA . LYS B 1 10 ? -8.93 -9.922 1.243 1 88.38 10 LYS B CA 1
ATOM 1358 C C . LYS B 1 10 ? -10.32 -9.727 0.645 1 88.38 10 LYS B C 1
ATOM 1360 O O . LYS B 1 10 ? -10.602 -10.211 -0.452 1 88.38 10 LYS B O 1
ATOM 1365 N N . LYS B 1 11 ? -11.133 -9.078 1.309 1 83.5 11 LYS B N 1
ATOM 1366 C CA . LYS B 1 11 ? -12.531 -8.977 0.896 1 83.5 11 LYS B CA 1
ATOM 1367 C C . LYS B 1 11 ? -12.781 -7.688 0.125 1 83.5 11 LYS B C 1
ATOM 1369 O O . LYS B 1 11 ? -13.93 -7.309 -0.102 1 83.5 11 LYS B O 1
ATOM 1374 N N . ARG B 1 12 ? -11.688 -7.051 -0.203 1 79 12 ARG B N 1
ATOM 1375 C CA . ARG B 1 12 ? -11.875 -5.832 -0.981 1 79 12 ARG B CA 1
ATOM 1376 C C . ARG B 1 12 ? -12.68 -6.105 -2.248 1 79 12 ARG B C 1
ATOM 1378 O O . ARG B 1 12 ? -12.5 -7.141 -2.889 1 79 12 ARG B O 1
ATOM 1385 N N . LYS B 1 13 ? -13.602 -5.258 -2.535 1 70.19 13 LYS B N 1
ATOM 1386 C CA . LYS B 1 13 ? -14.477 -5.43 -3.689 1 70.19 13 LYS B CA 1
ATOM 1387 C C . LYS B 1 13 ? -13.789 -4.984 -4.977 1 70.19 13 LYS B C 1
ATOM 1389 O O . LYS B 1 13 ? -13.172 -3.916 -5.016 1 70.19 13 LYS B O 1
ATOM 1394 N N . LEU B 1 14 ? -13.695 -5.895 -5.934 1 69.69 14 LEU B N 1
ATOM 1395 C CA . LEU B 1 14 ? -13.234 -5.516 -7.27 1 69.69 14 LEU B CA 1
ATOM 1396 C C . LEU B 1 14 ? -14.422 -5.152 -8.164 1 69.69 14 LEU B C 1
ATOM 1398 O O . LEU B 1 14 ? -15.43 -5.855 -8.18 1 69.69 14 LEU B O 1
ATOM 1402 N N . LYS B 1 15 ? -14.523 -3.979 -8.578 1 64.81 15 LYS B N 1
ATOM 1403 C CA . LYS B 1 15 ? -15.625 -3.516 -9.414 1 64.81 15 LYS B CA 1
ATOM 1404 C C . LYS B 1 15 ? -15.742 -4.352 -10.688 1 64.81 15 LYS B C 1
ATOM 1406 O O . LYS B 1 15 ? -16.844 -4.562 -11.203 1 64.81 15 LYS B O 1
ATOM 1411 N N . ASN B 1 16 ? -14.656 -4.707 -11.242 1 67.56 16 ASN B N 1
ATOM 1412 C CA . ASN B 1 16 ? -14.641 -5.434 -12.508 1 67.56 16 ASN B CA 1
ATOM 1413 C C . ASN B 1 16 ? -14.234 -6.891 -12.312 1 67.56 16 ASN B C 1
ATOM 1415 O O . ASN B 1 16 ? -13.852 -7.293 -11.211 1 67.56 16 ASN B O 1
ATOM 1419 N N . ASN B 1 17 ? -14.438 -7.602 -13.383 1 85.5 17 ASN B N 1
ATOM 1420 C CA . ASN B 1 17 ? -13.977 -8.984 -13.477 1 85.5 17 ASN B CA 1
ATOM 1421 C C . ASN B 1 17 ? -12.469 -9.086 -13.258 1 85.5 17 ASN B C 1
ATOM 1423 O O . ASN B 1 17 ? -11.703 -8.289 -13.797 1 85.5 17 ASN B O 1
ATOM 1427 N N . VAL B 1 18 ? -12.117 -9.969 -12.414 1 90.69 18 VAL B N 1
ATOM 1428 C CA . VAL B 1 18 ? -10.734 -10.195 -12.031 1 90.69 18 VAL B CA 1
ATOM 1429 C C . VAL B 1 18 ? -9.867 -10.344 -13.273 1 90.69 18 VAL B C 1
ATOM 1431 O O . VAL B 1 18 ? -8.789 -9.75 -13.367 1 90.69 18 VAL B O 1
ATOM 1434 N N . LEU B 1 19 ? -10.391 -11.039 -14.266 1 94.56 19 LEU B N 1
ATOM 1435 C CA . LEU B 1 19 ? -9.602 -11.312 -15.461 1 94.56 19 LEU B CA 1
ATOM 1436 C C . LEU B 1 19 ? -9.461 -10.062 -16.312 1 94.56 19 LEU B C 1
ATOM 1438 O O . LEU B 1 19 ? -8.43 -9.859 -16.969 1 94.56 19 LEU B O 1
ATOM 1442 N N . ALA B 1 20 ? -10.422 -9.25 -16.344 1 91 20 ALA B N 1
ATOM 1443 C CA . ALA B 1 20 ? -10.336 -7.988 -17.078 1 91 20 ALA B CA 1
ATOM 1444 C C . ALA B 1 20 ? -9.234 -7.094 -16.516 1 91 20 ALA B C 1
ATOM 1446 O O . ALA B 1 20 ? -8.453 -6.508 -17.25 1 91 20 ALA B O 1
ATOM 1447 N N . PHE B 1 21 ? -9.141 -7.109 -15.266 1 87.88 21 PHE B N 1
ATOM 1448 C CA . PHE B 1 21 ? -8.117 -6.32 -14.578 1 87.88 21 PHE B CA 1
ATOM 1449 C C . PHE B 1 21 ? -6.734 -6.918 -14.797 1 87.88 21 PHE B C 1
ATOM 1451 O O . PHE B 1 21 ? -5.777 -6.191 -15.086 1 87.88 21 PHE B O 1
ATOM 1458 N N . ALA B 1 22 ? -6.707 -8.148 -14.656 1 93.94 22 ALA B N 1
ATOM 1459 C CA . ALA B 1 22 ? -5.438 -8.844 -14.844 1 93.94 22 ALA B CA 1
ATOM 1460 C C . ALA B 1 22 ? -4.906 -8.648 -16.266 1 93.94 22 ALA B C 1
ATOM 1462 O O . ALA B 1 22 ? -3.701 -8.484 -16.469 1 93.94 22 ALA B O 1
ATOM 1463 N N . ARG B 1 23 ? -5.77 -8.656 -17.188 1 94.62 23 ARG B N 1
ATOM 1464 C CA . ARG B 1 23 ? -5.387 -8.484 -18.578 1 94.62 23 ARG B CA 1
ATOM 1465 C C . ARG B 1 23 ? -4.727 -7.129 -18.812 1 94.62 23 ARG B C 1
ATOM 1467 O O . ARG B 1 23 ? -3.832 -7 -19.641 1 94.62 23 ARG B O 1
ATOM 1474 N N . ARG B 1 24 ? -5.051 -6.211 -18.094 1 89.62 24 ARG B N 1
ATOM 1475 C CA . ARG B 1 24 ? -4.57 -4.844 -18.266 1 89.62 24 ARG B CA 1
ATOM 1476 C C . ARG B 1 24 ? -3.221 -4.648 -17.578 1 89.62 24 ARG B C 1
ATOM 1478 O O . ARG B 1 24 ? -2.359 -3.926 -18.078 1 89.62 24 ARG B O 1
ATOM 1485 N N . TYR B 1 25 ? -3.018 -5.359 -16.531 1 90.5 25 TYR B N 1
ATOM 1486 C CA . TYR B 1 25 ? -1.905 -4.93 -15.688 1 90.5 25 TYR B CA 1
ATOM 1487 C C . TYR B 1 25 ? -0.89 -6.055 -15.516 1 90.5 25 TYR B C 1
ATOM 1489 O O . TYR B 1 25 ? 0.278 -5.801 -15.211 1 90.5 25 TYR B O 1
ATOM 1497 N N . PHE B 1 26 ? -1.331 -7.266 -15.648 1 95.81 26 PHE B N 1
ATOM 1498 C CA . PHE B 1 26 ? -0.446 -8.375 -15.32 1 95.81 26 PHE B CA 1
ATOM 1499 C C . PHE B 1 26 ? 0.245 -8.906 -16.562 1 95.81 26 PHE B C 1
ATOM 1501 O O . PHE B 1 26 ? -0.143 -8.57 -17.688 1 95.81 26 PHE B O 1
ATOM 1508 N N . SER B 1 27 ? 1.332 -9.625 -16.375 1 95.62 27 SER B N 1
ATOM 1509 C CA . SER B 1 27 ? 1.988 -10.312 -17.469 1 95.62 27 SER B CA 1
ATOM 1510 C C . SER B 1 27 ? 1.106 -11.43 -18.031 1 95.62 27 SER B C 1
ATOM 1512 O O . SER B 1 27 ? 0.165 -11.875 -17.375 1 95.62 27 SER B O 1
ATOM 1514 N N . SER B 1 28 ? 1.453 -11.844 -19.219 1 95.25 28 SER B N 1
ATOM 1515 C CA . SER B 1 28 ? 0.702 -12.93 -19.844 1 95.25 28 SER B CA 1
ATOM 1516 C C . SER B 1 28 ? 0.763 -14.203 -19.016 1 95.25 28 SER B C 1
ATOM 1518 O O . SER B 1 28 ? -0.228 -14.93 -18.906 1 95.25 28 SER B O 1
ATOM 1520 N N . HIS B 1 29 ? 1.876 -14.484 -18.453 1 94.88 29 HIS B N 1
ATOM 1521 C CA . HIS B 1 29 ? 2.033 -15.664 -17.609 1 94.88 29 HIS B CA 1
ATOM 1522 C C . HIS B 1 29 ? 1.094 -15.609 -16.406 1 94.88 29 HIS B C 1
ATOM 1524 O O . HIS B 1 29 ? 0.425 -16.594 -16.094 1 94.88 29 HIS B O 1
ATOM 1530 N N . GLU B 1 30 ? 1.062 -14.523 -15.789 1 97.12 30 GLU B N 1
ATOM 1531 C CA . GLU B 1 30 ? 0.199 -14.352 -14.625 1 97.12 30 GLU B CA 1
ATOM 1532 C C . GLU B 1 30 ? -1.274 -14.414 -15.016 1 97.12 30 GLU B C 1
ATOM 1534 O O . GLU B 1 30 ? -2.088 -14.992 -14.289 1 97.12 30 GLU B O 1
ATOM 1539 N N . LEU B 1 31 ? -1.566 -13.836 -16.125 1 97 31 LEU B N 1
ATOM 1540 C CA . LEU B 1 31 ? -2.934 -13.891 -16.641 1 97 31 LEU B CA 1
ATOM 1541 C C . LEU B 1 31 ? -3.357 -15.336 -16.891 1 97 31 LEU B C 1
ATOM 1543 O O . LEU B 1 31 ? -4.453 -15.742 -16.5 1 97 31 LEU B O 1
ATOM 1547 N N . ASP B 1 32 ? -2.535 -16.078 -17.516 1 96.94 32 ASP B N 1
ATOM 1548 C CA . ASP B 1 32 ? -2.816 -17.484 -17.781 1 96.94 32 ASP B CA 1
ATOM 1549 C C . ASP B 1 32 ? -3.025 -18.266 -16.5 1 96.94 32 ASP B C 1
ATOM 1551 O O . ASP B 1 32 ? -3.93 -19.094 -16.406 1 96.94 32 ASP B O 1
ATOM 1555 N N . HIS B 1 33 ? -2.174 -17.984 -15.586 1 95.88 33 HIS B N 1
ATOM 1556 C CA . HIS B 1 33 ? -2.289 -18.625 -14.281 1 95.88 33 HIS B CA 1
ATOM 1557 C C . HIS B 1 33 ? -3.656 -18.375 -13.656 1 95.88 33 HIS B C 1
ATOM 1559 O O . HIS B 1 33 ? -4.316 -19.312 -13.195 1 95.88 33 HIS B O 1
ATOM 1565 N N . LEU B 1 34 ? -4.09 -17.156 -13.727 1 96.94 34 LEU B N 1
ATOM 1566 C CA . LEU B 1 34 ? -5.375 -16.781 -13.141 1 96.94 34 LEU B CA 1
ATOM 1567 C C . LEU B 1 34 ? -6.527 -17.391 -13.945 1 96.94 34 LEU B C 1
ATOM 1569 O O . LEU B 1 34 ? -7.508 -17.859 -13.367 1 96.94 34 LEU B O 1
ATOM 1573 N N . ALA B 1 35 ? -6.379 -17.375 -15.219 1 97.19 35 ALA B N 1
ATOM 1574 C CA . ALA B 1 35 ? -7.434 -17.859 -16.109 1 97.19 35 ALA B CA 1
ATOM 1575 C C . ALA B 1 35 ? -7.664 -19.359 -15.914 1 97.19 35 ALA B C 1
ATOM 1577 O O . ALA B 1 35 ? -8.75 -19.875 -16.188 1 97.19 35 ALA B O 1
ATOM 1578 N N . ALA B 1 36 ? -6.711 -20.062 -15.453 1 97.38 36 ALA B N 1
ATOM 1579 C CA . ALA B 1 36 ? -6.789 -21.516 -15.266 1 97.38 36 ALA B CA 1
ATOM 1580 C C . ALA B 1 36 ? -7.59 -21.859 -14.016 1 97.38 36 ALA B C 1
ATOM 1582 O O . ALA B 1 36 ? -7.992 -23.016 -13.828 1 97.38 36 ALA B O 1
ATOM 1583 N N . ILE B 1 37 ? -7.797 -20.938 -13.195 1 96.38 37 ILE B N 1
ATOM 1584 C CA . ILE B 1 37 ? -8.531 -21.172 -11.961 1 96.38 37 ILE B CA 1
ATOM 1585 C C . ILE B 1 37 ? -10.031 -21.016 -12.211 1 96.38 37 ILE B C 1
ATOM 1587 O O . ILE B 1 37 ? -10.492 -19.938 -12.609 1 96.38 37 ILE B O 1
ATOM 1591 N N . THR B 1 38 ? -10.773 -22.016 -11.891 1 95.88 38 THR B N 1
ATOM 1592 C CA . THR B 1 38 ? -12.188 -22.047 -12.234 1 95.88 38 THR B CA 1
ATOM 1593 C C . THR B 1 38 ? -13.031 -21.453 -11.109 1 95.88 38 THR B C 1
ATOM 1595 O O . THR B 1 38 ? -14.039 -20.797 -11.367 1 95.88 38 THR B O 1
ATOM 1598 N N . ASP B 1 39 ? -12.641 -21.688 -9.906 1 95.81 39 ASP B N 1
ATOM 1599 C CA . ASP B 1 39 ? -13.391 -21.141 -8.781 1 95.81 39 ASP B CA 1
ATOM 1600 C C . ASP B 1 39 ? -13.211 -19.625 -8.68 1 95.81 39 ASP B C 1
ATOM 1602 O O . ASP B 1 39 ? -12.086 -19.141 -8.492 1 95.81 39 ASP B O 1
ATOM 1606 N N . PRO B 1 40 ? -14.281 -18.875 -8.75 1 92.94 40 PRO B N 1
ATOM 1607 C CA . PRO B 1 40 ? -14.148 -17.406 -8.789 1 92.94 40 PRO B CA 1
ATOM 1608 C C . PRO B 1 40 ? -13.531 -16.844 -7.512 1 92.94 40 PRO B C 1
ATOM 1610 O O . PRO B 1 40 ? -12.781 -15.867 -7.57 1 92.94 40 PRO B O 1
ATOM 1613 N N . GLU B 1 41 ? -13.836 -17.438 -6.41 1 92.69 41 GLU B N 1
ATOM 1614 C CA . GLU B 1 41 ? -13.289 -16.938 -5.152 1 92.69 41 GLU B CA 1
ATOM 1615 C C . GLU B 1 41 ? -11.797 -17.219 -5.043 1 92.69 41 GLU B C 1
ATOM 1617 O O . GLU B 1 41 ? -11.023 -16.375 -4.609 1 92.69 41 GLU B O 1
ATOM 1622 N N . ILE B 1 42 ? -11.406 -18.375 -5.449 1 94.12 42 ILE B N 1
ATOM 1623 C CA . ILE B 1 42 ? -9.992 -18.703 -5.449 1 94.12 42 ILE B CA 1
ATOM 1624 C C . ILE B 1 42 ? -9.25 -17.828 -6.457 1 94.12 42 ILE B C 1
ATOM 1626 O O . ILE B 1 42 ? -8.148 -17.359 -6.18 1 94.12 42 ILE B O 1
ATOM 1630 N N . GLN B 1 43 ? -9.859 -17.641 -7.59 1 95.75 43 GLN B N 1
ATOM 1631 C CA . GLN B 1 43 ? -9.281 -16.766 -8.602 1 95.75 43 GLN B CA 1
ATOM 1632 C C . GLN B 1 43 ? -9.07 -15.352 -8.062 1 95.75 43 GLN B C 1
ATOM 1634 O O . GLN B 1 43 ? -8 -14.766 -8.25 1 95.75 43 GLN B O 1
ATOM 1639 N N . ARG B 1 44 ? -10.031 -14.875 -7.434 1 93.88 44 ARG B N 1
ATOM 1640 C CA . ARG B 1 44 ? -9.953 -13.547 -6.84 1 93.88 44 ARG B CA 1
ATOM 1641 C C . ARG B 1 44 ? -8.852 -13.469 -5.793 1 93.88 44 ARG B C 1
ATOM 1643 O O . ARG B 1 44 ? -8.086 -12.5 -5.758 1 93.88 44 ARG B O 1
ATOM 1650 N N . GLN B 1 45 ? -8.789 -14.438 -4.949 1 93.5 45 GLN B N 1
ATOM 1651 C CA . GLN B 1 45 ? -7.758 -14.477 -3.916 1 93.5 45 GLN B CA 1
ATOM 1652 C C . GLN B 1 45 ? -6.363 -14.508 -4.535 1 93.5 45 GLN B C 1
ATOM 1654 O O . GLN B 1 45 ? -5.461 -13.797 -4.082 1 93.5 45 GLN B O 1
ATOM 1659 N N . GLU B 1 46 ? -6.219 -15.32 -5.527 1 94.75 46 GLU B N 1
ATOM 1660 C CA . GLU B 1 46 ? -4.926 -15.414 -6.199 1 94.75 46 GLU B CA 1
ATOM 1661 C C . GLU B 1 46 ? -4.559 -14.094 -6.875 1 94.75 46 GLU B C 1
ATOM 1663 O O . GLU B 1 46 ? -3.395 -13.688 -6.867 1 94.75 46 GLU B O 1
ATOM 1668 N N . PHE B 1 47 ? -5.508 -13.492 -7.418 1 94.81 47 PHE B N 1
ATOM 1669 C CA . PHE B 1 47 ? -5.293 -12.18 -8 1 94.81 47 PHE B CA 1
ATOM 1670 C C . PHE B 1 47 ? -4.773 -11.195 -6.957 1 94.81 47 PHE B C 1
ATOM 1672 O O . PHE B 1 47 ? -3.795 -10.484 -7.195 1 94.81 47 PHE B O 1
ATOM 1679 N N . LEU B 1 48 ? -5.375 -11.148 -5.875 1 93.75 48 LEU B N 1
ATOM 1680 C CA . LEU B 1 48 ? -5.004 -10.211 -4.82 1 93.75 48 LEU B CA 1
ATOM 1681 C C . LEU B 1 48 ? -3.602 -10.508 -4.297 1 93.75 48 LEU B C 1
ATOM 1683 O O . LEU B 1 48 ? -2.84 -9.586 -3.988 1 93.75 48 LEU B O 1
ATOM 1687 N N . LYS B 1 49 ? -3.293 -11.766 -4.156 1 94.62 49 LYS B N 1
ATOM 1688 C CA . LYS B 1 49 ? -1.946 -12.156 -3.748 1 94.62 49 LYS B CA 1
ATOM 1689 C C . LYS B 1 49 ? -0.901 -11.617 -4.723 1 94.62 49 LYS B C 1
ATOM 1691 O O . LYS B 1 49 ? 0.081 -11 -4.312 1 94.62 49 LYS B O 1
ATOM 1696 N N . LEU B 1 50 ? -1.135 -11.859 -5.961 1 95.94 50 LEU B N 1
ATOM 1697 C CA . LEU B 1 50 ? -0.222 -11.383 -6.996 1 95.94 50 LEU B CA 1
ATOM 1698 C C . LEU B 1 50 ? -0.113 -9.859 -6.965 1 95.94 50 LEU B C 1
ATOM 1700 O O . LEU B 1 50 ? 0.989 -9.312 -7.027 1 95.94 50 LEU B O 1
ATOM 1704 N N . TRP B 1 51 ? -1.183 -9.219 -6.875 1 93.44 51 TRP B N 1
ATOM 1705 C CA . TRP B 1 51 ? -1.22 -7.758 -6.809 1 93.44 51 TRP B CA 1
ATOM 1706 C C . TRP B 1 51 ? -0.383 -7.246 -5.641 1 93.44 51 TRP B C 1
ATOM 1708 O O . TRP B 1 51 ? 0.461 -6.363 -5.816 1 93.44 51 TRP B O 1
ATOM 1718 N N . THR B 1 52 ? -0.657 -7.777 -4.465 1 94.31 52 THR B N 1
ATOM 1719 C CA . THR B 1 52 ? 0.035 -7.359 -3.25 1 94.31 52 THR B CA 1
ATOM 1720 C C . THR B 1 52 ? 1.541 -7.562 -3.391 1 94.31 52 THR B C 1
ATOM 1722 O O . THR B 1 52 ? 2.328 -6.699 -2.996 1 94.31 52 THR B O 1
ATOM 1725 N N . LEU B 1 53 ? 1.934 -8.641 -3.982 1 94.44 53 LEU B N 1
ATOM 1726 C CA . LEU B 1 53 ? 3.342 -8.938 -4.219 1 94.44 53 LEU B CA 1
ATOM 1727 C C . LEU B 1 53 ? 3.953 -7.945 -5.195 1 94.44 53 LEU B C 1
ATOM 1729 O O . LEU B 1 53 ? 5.062 -7.449 -4.973 1 94.44 53 LEU B O 1
ATOM 1733 N N . LYS B 1 54 ? 3.303 -7.723 -6.254 1 94.25 54 LYS B N 1
ATOM 1734 C CA . LYS B 1 54 ? 3.82 -6.816 -7.273 1 94.25 54 LYS B CA 1
ATOM 1735 C C . LYS B 1 54 ? 3.975 -5.402 -6.727 1 94.25 54 LYS B C 1
ATOM 1737 O O . LYS B 1 54 ? 4.945 -4.711 -7.043 1 94.25 54 LYS B O 1
ATOM 1742 N N . GLU B 1 55 ? 3 -4.953 -5.926 1 94 55 GLU B N 1
ATOM 1743 C CA . GLU B 1 55 ? 3.127 -3.645 -5.297 1 94 55 GLU B CA 1
ATOM 1744 C C . GLU B 1 55 ? 4.32 -3.602 -4.348 1 94 55 GLU B C 1
ATOM 1746 O O . GLU B 1 55 ? 5.027 -2.596 -4.273 1 94 55 GLU B O 1
ATOM 1751 N N . ALA B 1 56 ? 4.492 -4.668 -3.574 1 92.19 56 ALA B N 1
ATOM 1752 C CA . ALA B 1 56 ? 5.645 -4.727 -2.678 1 92.19 56 ALA B CA 1
ATOM 1753 C C . ALA B 1 56 ? 6.953 -4.609 -3.455 1 92.19 56 ALA B C 1
ATOM 1755 O O . ALA B 1 56 ? 7.879 -3.92 -3.025 1 92.19 56 ALA B O 1
ATOM 1756 N N . TYR B 1 57 ? 7.039 -5.293 -4.562 1 92.19 57 TYR B N 1
ATOM 1757 C CA . TYR B 1 57 ? 8.227 -5.25 -5.41 1 92.19 57 TYR B CA 1
ATOM 1758 C C . TYR B 1 57 ? 8.492 -3.832 -5.906 1 92.19 57 TYR B C 1
ATOM 1760 O O . TYR B 1 57 ? 9.609 -3.32 -5.789 1 92.19 57 TYR B O 1
ATOM 1768 N N . VAL B 1 58 ? 7.457 -3.16 -6.445 1 90.25 58 VAL B N 1
ATOM 1769 C CA . VAL B 1 58 ? 7.59 -1.807 -6.977 1 90.25 58 VAL B CA 1
ATOM 1770 C C . VAL B 1 58 ? 8.016 -0.857 -5.859 1 90.25 58 VAL B C 1
ATOM 1772 O O . VAL B 1 58 ? 8.852 0.03 -6.078 1 90.25 58 VAL B O 1
ATOM 1775 N N . LYS B 1 59 ? 7.469 -1.062 -4.676 1 89.25 59 LYS B N 1
ATOM 1776 C CA . LYS B 1 59 ? 7.844 -0.24 -3.527 1 89.25 59 LYS B CA 1
ATOM 1777 C C . LYS B 1 59 ? 9.305 -0.451 -3.156 1 89.25 59 LYS B C 1
ATOM 1779 O O . LYS B 1 59 ? 10 0.493 -2.764 1 89.25 59 LYS B O 1
ATOM 1784 N N . ALA B 1 60 ? 9.789 -1.664 -3.266 1 88 60 ALA B N 1
ATOM 1785 C CA . ALA B 1 60 ? 11.188 -1.952 -2.973 1 88 60 ALA B CA 1
ATOM 1786 C C . ALA B 1 60 ? 12.109 -1.275 -3.98 1 88 60 ALA B C 1
ATOM 1788 O O . ALA B 1 60 ? 13.219 -0.852 -3.633 1 88 60 ALA B O 1
ATOM 1789 N N . LEU B 1 61 ? 11.641 -1.211 -5.211 1 85.38 61 LEU B N 1
ATOM 1790 C CA . LEU B 1 61 ? 12.438 -0.582 -6.262 1 85.38 61 LEU B CA 1
ATOM 1791 C C . LEU B 1 61 ? 12.562 0.918 -6.02 1 85.38 61 LEU B C 1
ATOM 1793 O O . LEU B 1 61 ? 13.461 1.564 -6.562 1 85.38 61 LEU B O 1
ATOM 1797 N N . GLY B 1 62 ? 11.648 1.468 -5.336 1 79.81 62 GLY B N 1
ATOM 1798 C CA . GLY B 1 62 ? 11.695 2.885 -5.012 1 79.81 62 GLY B CA 1
ATOM 1799 C C . GLY B 1 62 ? 11.344 3.777 -6.188 1 79.81 62 GLY B C 1
ATOM 1800 O O . GLY B 1 62 ? 11.648 4.973 -6.18 1 79.81 62 GLY B O 1
ATOM 1801 N N . ARG B 1 63 ? 10.867 3.447 -7.332 1 68.88 63 ARG B N 1
ATOM 1802 C CA . ARG B 1 63 ? 10.641 4.223 -8.547 1 68.88 63 ARG B CA 1
ATOM 1803 C C . ARG B 1 63 ? 9.156 4.5 -8.758 1 68.88 63 ARG B C 1
ATOM 1805 O O . ARG B 1 63 ? 8.789 5.395 -9.523 1 68.88 63 ARG B O 1
ATOM 1812 N N . GLY B 1 64 ? 8.211 3.994 -7.957 1 67.62 64 GLY B N 1
ATOM 1813 C CA . GLY B 1 64 ? 6.777 4.156 -8.148 1 67.62 64 GLY B CA 1
ATOM 1814 C C . GLY B 1 64 ? 6.227 3.297 -9.273 1 67.62 64 GLY B C 1
ATOM 1815 O O . GLY B 1 64 ? 6.984 2.672 -10.016 1 67.62 64 GLY B O 1
ATOM 1816 N N . PHE B 1 65 ? 4.875 3.336 -9.586 1 68.38 65 PHE B N 1
ATOM 1817 C CA . PHE B 1 65 ? 4.156 2.49 -10.531 1 68.38 65 PHE B CA 1
ATOM 1818 C C . PHE B 1 65 ? 4.531 2.842 -11.969 1 68.38 65 PHE B C 1
ATOM 1820 O O . PHE B 1 65 ? 4.676 1.956 -12.812 1 68.38 65 PHE B O 1
ATOM 1827 N N . SER B 1 66 ? 4.746 4.07 -12.242 1 71.12 66 SER B N 1
ATOM 1828 C CA . SER B 1 66 ? 5.004 4.5 -13.609 1 71.12 66 SER B CA 1
ATOM 1829 C C . SER B 1 66 ? 6.363 4.016 -14.102 1 71.12 66 SER B C 1
ATOM 1831 O O . SER B 1 66 ? 6.539 3.725 -15.281 1 71.12 66 SER B O 1
ATOM 1833 N N . ALA B 1 67 ? 7.297 3.852 -13.211 1 75.5 67 ALA B N 1
ATOM 1834 C CA . ALA B 1 67 ? 8.648 3.447 -13.586 1 75.5 67 ALA B CA 1
ATOM 1835 C C . ALA B 1 67 ? 8.758 1.929 -13.672 1 75.5 67 ALA B C 1
ATOM 1837 O O . ALA B 1 67 ? 9.68 1.404 -14.305 1 75.5 67 ALA B O 1
ATOM 1838 N N . ALA B 1 68 ? 7.898 1.218 -13.055 1 84.62 68 ALA B N 1
ATOM 1839 C CA . ALA B 1 68 ? 7.875 -0.242 -13.117 1 84.62 68 ALA B CA 1
ATOM 1840 C C . ALA B 1 68 ? 6.449 -0.762 -13.273 1 84.62 68 ALA B C 1
ATOM 1842 O O . ALA B 1 68 ? 5.895 -1.359 -12.352 1 84.62 68 ALA B O 1
ATOM 1843 N N . PRO B 1 69 ? 5.957 -0.596 -14.516 1 88.81 69 PRO B N 1
ATOM 1844 C CA . PRO B 1 69 ? 4.598 -1.096 -14.734 1 88.81 69 PRO B CA 1
ATOM 1845 C C . PRO B 1 69 ? 4.477 -2.598 -14.492 1 88.81 69 PRO B C 1
ATOM 1847 O O . PRO B 1 69 ? 5.391 -3.357 -14.82 1 88.81 69 PRO B O 1
ATOM 1850 N N . PHE B 1 70 ? 3.33 -3.025 -14.016 1 92.62 70 PHE B N 1
ATOM 1851 C CA . PHE B 1 70 ? 3.125 -4.387 -13.531 1 92.62 70 PHE B CA 1
ATOM 1852 C C . PHE B 1 70 ? 3.293 -5.395 -14.664 1 92.62 70 PHE B C 1
ATOM 1854 O O . PHE B 1 70 ? 3.686 -6.539 -14.43 1 92.62 70 PHE B O 1
ATOM 1861 N N . ASN B 1 71 ? 3.002 -4.961 -15.852 1 92.12 71 ASN B N 1
ATOM 1862 C CA . ASN B 1 71 ? 3.043 -5.922 -16.953 1 92.12 71 ASN B CA 1
ATOM 1863 C C . ASN B 1 71 ? 4.449 -6.055 -17.531 1 92.12 71 ASN B C 1
ATOM 1865 O O . ASN B 1 71 ? 4.652 -6.746 -18.531 1 92.12 71 ASN B O 1
ATOM 1869 N N . THR B 1 72 ? 5.453 -5.406 -16.938 1 92.06 72 THR B N 1
ATOM 1870 C CA . THR B 1 72 ? 6.828 -5.477 -17.422 1 92.06 72 THR B CA 1
ATOM 1871 C C . THR B 1 72 ? 7.629 -6.5 -16.625 1 92.06 72 THR B C 1
ATOM 1873 O O . THR B 1 72 ? 8.797 -6.746 -16.922 1 92.06 72 THR B O 1
ATOM 1876 N N . PHE B 1 73 ? 7.121 -7.047 -15.641 1 93.69 73 PHE B N 1
ATOM 1877 C CA . PHE B 1 73 ? 7.746 -8.117 -14.875 1 93.69 73 PHE B CA 1
ATOM 1878 C C . PHE B 1 73 ? 6.711 -9.156 -14.453 1 93.69 73 PHE B C 1
ATOM 1880 O O . PHE B 1 73 ? 5.508 -8.883 -14.477 1 93.69 73 PHE B O 1
ATOM 1887 N N . THR B 1 74 ? 7.199 -10.375 -14.078 1 95.69 74 THR B N 1
ATOM 1888 C CA . THR B 1 74 ? 6.332 -11.492 -13.719 1 95.69 74 THR B CA 1
ATOM 1889 C C . THR B 1 74 ? 6.699 -12.039 -12.344 1 95.69 74 THR B C 1
ATOM 1891 O O . THR B 1 74 ? 7.883 -12.18 -12.023 1 95.69 74 THR B O 1
ATOM 1894 N N . ILE B 1 75 ? 5.684 -12.25 -11.555 1 95.62 75 ILE B N 1
ATOM 1895 C CA . ILE B 1 75 ? 5.863 -12.984 -10.305 1 95.62 75 ILE B CA 1
ATOM 1896 C C . ILE B 1 75 ? 5.5 -14.453 -10.523 1 95.62 75 ILE B C 1
ATOM 1898 O O . ILE B 1 75 ? 4.441 -14.766 -11.07 1 95.62 75 ILE B O 1
ATOM 1902 N N . ARG B 1 76 ? 6.34 -15.32 -10.047 1 92 76 ARG B N 1
ATOM 1903 C CA . ARG B 1 76 ? 6.117 -16.75 -10.18 1 92 76 ARG B CA 1
ATOM 1904 C C . ARG B 1 76 ? 6.191 -17.438 -8.82 1 92 76 ARG B C 1
ATOM 1906 O O . ARG B 1 76 ? 7.094 -17.172 -8.023 1 92 76 ARG B O 1
ATOM 1913 N N . PHE B 1 77 ? 5.184 -18.203 -8.602 1 87 77 PHE B N 1
ATOM 1914 C CA . PHE B 1 77 ? 5.211 -19.078 -7.43 1 87 77 PHE B CA 1
ATOM 1915 C C . PHE B 1 77 ? 5.934 -20.375 -7.742 1 87 77 PHE B C 1
ATOM 1917 O O . PHE B 1 77 ? 5.566 -21.094 -8.68 1 87 77 PHE B O 1
ATOM 1924 N N . ARG B 1 78 ? 7.086 -20.531 -7.195 1 75.5 78 ARG B N 1
ATOM 1925 C CA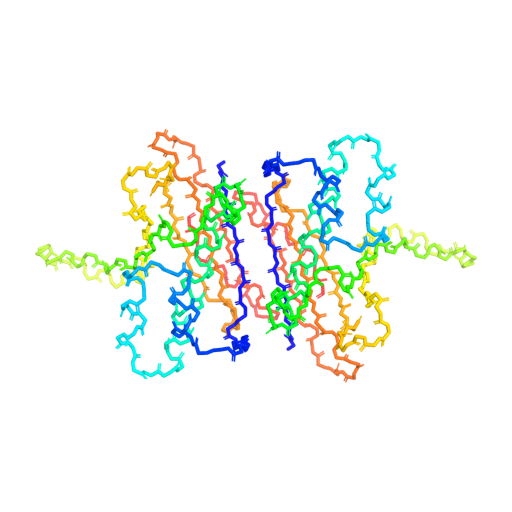 . ARG B 1 78 ? 7.863 -21.734 -7.5 1 75.5 78 ARG B CA 1
ATOM 1926 C C . ARG B 1 78 ? 7.508 -22.875 -6.551 1 75.5 78 ARG B C 1
ATOM 1928 O O . ARG B 1 78 ? 7.262 -22.641 -5.363 1 75.5 78 ARG B O 1
ATOM 1935 N N . SER B 1 79 ? 7.02 -23.953 -7.066 1 63.19 79 SER B N 1
ATOM 1936 C CA . SER B 1 79 ? 6.781 -25.172 -6.289 1 63.19 79 SER B CA 1
ATOM 1937 C C . SER B 1 79 ? 8.047 -25.625 -5.57 1 63.19 79 SER B C 1
ATOM 1939 O O . SER B 1 79 ? 9.156 -25.453 -6.082 1 63.19 79 SER B O 1
ATOM 1941 N N . PRO B 1 80 ? 7.883 -25.844 -4.312 1 55.16 80 PRO B N 1
ATOM 1942 C CA . PRO B 1 80 ? 9.086 -26.359 -3.66 1 55.16 80 PRO B CA 1
ATOM 1943 C C . PRO B 1 80 ? 9.797 -27.422 -4.5 1 55.16 80 PRO B C 1
ATOM 1945 O O . PRO B 1 80 ? 9.148 -28.172 -5.23 1 55.16 80 PRO B O 1
ATOM 1948 N N . ILE B 1 81 ? 10.844 -27.109 -5.145 1 48.38 81 ILE B N 1
ATOM 1949 C CA . ILE B 1 81 ? 11.602 -28.172 -5.809 1 48.38 81 ILE B CA 1
ATOM 1950 C C . ILE B 1 81 ? 11.484 -29.469 -5.016 1 48.38 81 ILE B C 1
ATOM 1952 O O . ILE B 1 81 ? 11.883 -29.531 -3.852 1 48.38 81 ILE B O 1
ATOM 1956 N N . THR B 1 82 ? 1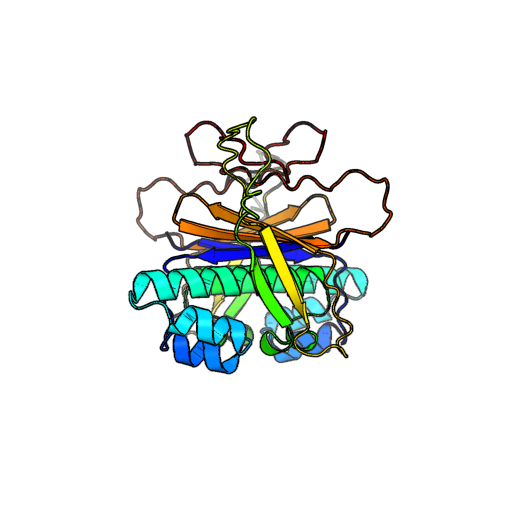0.422 -30.156 -5.258 1 44.53 82 THR B N 1
ATOM 1957 C CA . THR B 1 82 ? 10.57 -31.5 -4.734 1 44.53 82 THR B CA 1
ATOM 1958 C C . THR B 1 82 ? 11.953 -32.062 -5.062 1 44.53 82 THR B C 1
ATOM 1960 O O . THR B 1 82 ? 12.352 -32.094 -6.227 1 44.53 82 THR B O 1
ATOM 1963 N N . LYS B 1 83 ? 13 -31.859 -4.438 1 43.19 83 LYS B N 1
ATOM 1964 C CA . LYS B 1 83 ? 14.016 -32.906 -4.633 1 43.19 83 LYS B CA 1
ATOM 1965 C C . LYS B 1 83 ? 13.383 -34.25 -4.949 1 43.19 83 LYS B C 1
ATOM 1967 O O . LYS B 1 83 ? 12.625 -34.781 -4.137 1 43.19 83 LYS B O 1
ATOM 1972 N N . GLU B 1 84 ? 13.07 -34.719 -6.137 1 41.34 84 GLU B N 1
ATOM 1973 C CA . GLU B 1 84 ? 13.039 -36.188 -6.281 1 41.34 84 GLU B CA 1
ATOM 1974 C C . GLU B 1 84 ? 13.812 -36.844 -5.148 1 41.34 84 GLU B C 1
ATOM 1976 O O . GLU B 1 84 ? 13.266 -37.719 -4.441 1 41.34 84 GLU B O 1
ATOM 1981 N N . LYS B 1 85 ? 15.133 -37.5 -5.543 1 39.12 85 LYS B N 1
ATOM 1982 C CA . LYS B 1 85 ? 15.875 -38.625 -5.016 1 39.12 85 LYS B CA 1
ATOM 1983 C C . LYS B 1 85 ? 16.391 -38.344 -3.605 1 39.12 85 LYS B C 1
ATOM 1985 O O . LYS B 1 85 ? 17.141 -39.156 -3.043 1 39.12 85 LYS B O 1
ATOM 1990 N N . SER B 1 86 ? 16.797 -37.25 -3.152 1 37.81 86 SER B N 1
ATOM 1991 C CA . SER B 1 86 ? 17.375 -37.688 -1.89 1 37.81 86 SER B CA 1
ATOM 1992 C C . SER B 1 86 ? 16.297 -38.156 -0.917 1 37.81 86 SER B C 1
ATOM 1994 O O . SER B 1 86 ? 15.328 -37.438 -0.68 1 37.81 86 SER B O 1
ATOM 1996 N N . LYS B 1 87 ? 15.984 -39.531 -0.731 1 36.56 87 LYS B N 1
ATOM 1997 C CA . LYS B 1 87 ? 15.203 -40.375 0.155 1 36.56 87 LYS B CA 1
ATOM 1998 C C . LYS B 1 87 ? 14.758 -39.625 1.401 1 36.56 87 LYS B C 1
ATOM 2000 O O . LYS B 1 87 ? 13.703 -39.906 1.964 1 36.56 87 LYS B O 1
ATOM 2005 N N . LEU B 1 88 ? 15.789 -39.438 2.352 1 33.59 88 LEU B N 1
ATOM 2006 C CA . LEU B 1 88 ? 15.594 -39.469 3.797 1 33.59 88 LEU B CA 1
ATOM 2007 C C . LEU B 1 88 ? 14.695 -38.312 4.25 1 33.59 88 LEU B C 1
ATOM 2009 O O . LEU B 1 88 ? 13.766 -38.531 5.031 1 33.59 88 LEU B O 1
ATOM 2013 N N . LEU B 1 89 ? 15.266 -37.031 4.434 1 34.25 89 LEU B N 1
ATOM 2014 C CA . LEU B 1 89 ? 14.672 -36.312 5.543 1 34.25 89 LEU B CA 1
ATOM 2015 C C . LEU B 1 89 ? 13.336 -35.688 5.141 1 34.25 89 LEU B C 1
ATOM 2017 O O . LEU B 1 89 ? 13.258 -34.938 4.168 1 34.25 89 LEU B O 1
ATOM 2021 N N . LYS B 1 90 ? 12.148 -36.375 5.188 1 37.16 90 LYS B N 1
ATOM 2022 C CA . LYS B 1 90 ? 10.734 -36.031 5.344 1 37.16 90 LYS B CA 1
ATOM 2023 C C . LYS B 1 90 ? 10.578 -34.625 5.902 1 37.16 90 LYS B C 1
ATOM 2025 O O . LYS B 1 90 ? 9.547 -34.281 6.488 1 37.16 90 LYS B O 1
ATOM 2030 N N . VAL B 1 91 ? 11.586 -33.812 6.195 1 35.41 91 VAL B N 1
ATOM 2031 C CA . VAL B 1 91 ? 11.133 -32.688 7.004 1 35.41 91 VAL B CA 1
ATOM 2032 C C . VAL B 1 91 ? 10.008 -31.953 6.277 1 35.41 91 VAL B C 1
ATOM 2034 O O . VAL B 1 91 ? 10.188 -31.5 5.145 1 35.41 91 VAL B O 1
ATOM 2037 N N . SER B 1 92 ? 8.641 -32.188 6.445 1 37.84 92 SER B N 1
ATOM 2038 C CA . SER B 1 92 ? 7.391 -31.453 6.328 1 37.84 92 SER B CA 1
ATOM 2039 C C . SER B 1 92 ? 7.637 -29.953 6.305 1 37.84 92 SER B C 1
ATOM 2041 O O . SER B 1 92 ? 7.312 -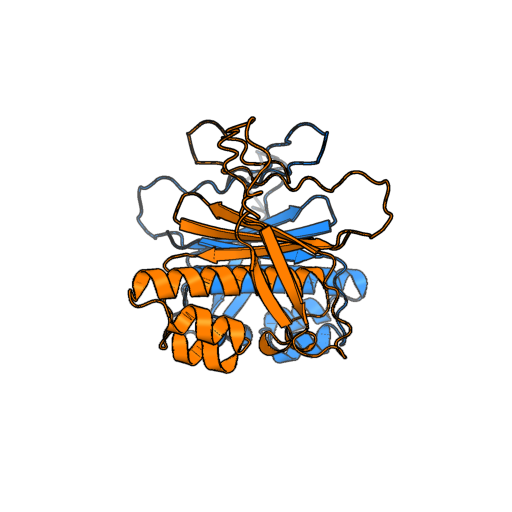29.25 7.266 1 37.84 92 SER B O 1
ATOM 2043 N N . ASP B 1 93 ? 8.797 -29.469 6.023 1 39.66 93 ASP B N 1
ATOM 2044 C CA . ASP B 1 93 ? 9.023 -28.047 6.277 1 39.66 93 ASP B CA 1
ATOM 2045 C C . ASP B 1 93 ? 7.984 -27.188 5.562 1 39.66 93 ASP B C 1
ATOM 2047 O O . ASP B 1 93 ? 7.738 -27.375 4.367 1 39.66 93 ASP B O 1
ATOM 2051 N N . ASN B 1 94 ? 6.797 -26.922 6.082 1 43.28 94 ASN B N 1
ATOM 2052 C CA . ASN B 1 94 ? 5.906 -25.812 5.77 1 43.28 94 ASN B CA 1
ATOM 2053 C C . ASN B 1 94 ? 6.613 -24.734 4.953 1 43.28 94 ASN B C 1
ATOM 2055 O O . ASN B 1 94 ? 7.078 -23.734 5.508 1 43.28 94 ASN B O 1
ATOM 2059 N N . LYS B 1 95 ? 7.352 -25.062 3.959 1 44.88 95 LYS B N 1
ATOM 2060 C CA . LYS B 1 95 ? 8.234 -24.188 3.188 1 44.88 95 LYS B CA 1
ATOM 2061 C C . LYS B 1 95 ? 7.441 -23.078 2.5 1 44.88 95 LYS B C 1
ATOM 2063 O O . LYS B 1 95 ? 6.391 -23.328 1.91 1 44.88 95 LYS B O 1
ATOM 2068 N N . VAL B 1 96 ? 7.445 -21.938 3.006 1 53.53 96 VAL B N 1
ATOM 2069 C CA . VAL B 1 96 ? 7.004 -20.719 2.342 1 53.53 96 VAL B CA 1
ATOM 2070 C C . VAL B 1 96 ? 7.281 -20.812 0.843 1 53.53 96 VAL B C 1
ATOM 2072 O O . VAL B 1 96 ? 8.367 -21.234 0.433 1 53.53 96 VAL B O 1
ATOM 2075 N N . PRO B 1 97 ? 6.184 -20.969 0.007 1 60.06 97 PRO B N 1
ATOM 2076 C CA . PRO B 1 97 ? 6.426 -20.969 -1.438 1 60.06 97 PRO B CA 1
ATOM 2077 C C . PRO B 1 97 ? 7.555 -20.031 -1.853 1 60.06 97 PRO B C 1
ATOM 2079 O O . PRO B 1 97 ? 7.699 -18.953 -1.28 1 60.06 97 PRO B O 1
ATOM 2082 N N . ASP B 1 98 ? 8.445 -20.625 -2.643 1 80.94 98 ASP B N 1
ATOM 2083 C CA . ASP B 1 98 ? 9.484 -19.797 -3.244 1 80.94 98 ASP B CA 1
ATOM 2084 C C . ASP B 1 98 ? 8.891 -18.859 -4.297 1 80.94 98 ASP B C 1
ATOM 2086 O O . ASP B 1 98 ? 8.203 -19.297 -5.215 1 80.94 98 ASP B O 1
ATOM 2090 N N . ILE B 1 99 ? 8.852 -17.625 -4.047 1 89.19 99 ILE B N 1
ATOM 2091 C CA . ILE B 1 99 ? 8.32 -16.594 -4.938 1 89.19 99 ILE B CA 1
ATOM 2092 C C . ILE B 1 99 ? 9.477 -15.883 -5.645 1 89.19 99 ILE B C 1
ATOM 2094 O O . ILE B 1 99 ? 10.43 -15.445 -5.004 1 89.19 99 ILE B O 1
ATOM 2098 N N . ALA B 1 100 ? 9.438 -15.836 -6.957 1 90.06 100 ALA B N 1
ATOM 2099 C CA . ALA B 1 100 ? 10.469 -15.172 -7.754 1 90.06 100 ALA B CA 1
ATOM 2100 C C . ALA B 1 100 ? 9.867 -14.078 -8.633 1 90.06 100 ALA B C 1
ATOM 2102 O O . ALA B 1 100 ? 8.672 -14.117 -8.945 1 90.06 100 ALA B O 1
ATOM 2103 N N . VAL B 1 101 ? 10.68 -13.102 -8.992 1 93.06 101 VAL B N 1
ATOM 2104 C CA . VAL B 1 101 ? 10.289 -12.07 -9.945 1 93.06 101 VAL B CA 1
ATOM 2105 C C . VAL B 1 101 ? 11.234 -12.094 -11.141 1 93.06 101 VAL B C 1
ATOM 2107 O O . VAL B 1 101 ? 12.445 -12.281 -10.984 1 93.06 101 VAL B O 1
ATOM 2110 N N . GLU B 1 102 ? 10.656 -11.961 -12.297 1 91.88 102 GLU B N 1
ATOM 2111 C CA . GLU B 1 102 ? 11.438 -11.945 -13.531 1 91.88 102 GLU B CA 1
ATOM 2112 C C . GLU B 1 102 ? 10.93 -10.875 -14.492 1 91.88 102 GLU B C 1
ATOM 2114 O O . GLU B 1 102 ? 9.719 -10.703 -14.656 1 91.88 102 GLU B O 1
ATOM 2119 N N . PRO B 1 103 ? 11.898 -10.164 -15.07 1 91.62 103 PRO B N 1
ATOM 2120 C CA . PRO B 1 103 ? 11.445 -9.242 -16.109 1 91.62 103 PRO B CA 1
ATOM 2121 C C . PRO B 1 103 ? 10.828 -9.953 -17.312 1 91.62 103 PRO B C 1
ATOM 2123 O O . PRO B 1 103 ? 11.211 -11.078 -17.625 1 91.62 103 PRO B O 1
ATOM 2126 N N . VAL B 1 104 ? 9.797 -9.312 -17.906 1 89.25 104 VAL B N 1
ATOM 2127 C CA . VAL B 1 104 ? 9.156 -9.891 -19.078 1 89.25 104 VAL B CA 1
ATOM 2128 C C . VAL B 1 104 ? 10.102 -9.805 -20.281 1 89.25 104 VAL B C 1
ATOM 2130 O O . VAL B 1 104 ? 10.164 -10.727 -21.094 1 89.25 104 VAL B O 1
ATOM 2133 N N . ASP B 1 105 ? 10.711 -8.609 -20.25 1 82.94 105 ASP B N 1
ATOM 2134 C CA . ASP B 1 105 ? 11.703 -8.445 -21.312 1 82.94 105 ASP B CA 1
ATOM 2135 C C . ASP B 1 105 ? 13.117 -8.352 -20.75 1 82.94 105 ASP B C 1
ATOM 2137 O O . ASP B 1 105 ? 13.32 -7.777 -19.672 1 82.94 105 ASP B O 1
ATOM 2141 N N . ASN B 1 106 ? 14 -9.102 -21.297 1 68.81 106 ASN B N 1
ATOM 2142 C CA . ASN B 1 106 ? 15.391 -9.172 -20.859 1 68.81 106 ASN B CA 1
ATOM 2143 C C . ASN B 1 106 ? 16.047 -7.793 -20.859 1 68.81 106 ASN B C 1
ATOM 2145 O O . ASN B 1 106 ? 17.141 -7.617 -20.312 1 68.81 106 ASN B O 1
ATOM 2149 N N . LEU B 1 107 ? 15.43 -6.934 -21.422 1 63.16 107 LEU B N 1
ATOM 2150 C CA . LEU B 1 107 ? 16.031 -5.609 -21.531 1 63.16 107 LEU B CA 1
ATOM 2151 C C . LEU B 1 107 ? 15.672 -4.758 -20.312 1 63.16 107 LEU B C 1
ATOM 2153 O O . LEU B 1 107 ? 16.328 -3.75 -20.031 1 63.16 107 LEU B O 1
ATOM 2157 N N . SER B 1 108 ? 14.969 -5.426 -19.438 1 65 108 SER B N 1
ATOM 2158 C CA . SER B 1 108 ? 14.492 -4.621 -18.312 1 65 108 SER B CA 1
ATOM 2159 C C . SER B 1 108 ? 15.578 -4.473 -17.25 1 65 108 SER B C 1
ATOM 2161 O O . SER B 1 108 ? 16.406 -5.367 -17.062 1 65 108 SER B O 1
ATOM 2163 N N . THR B 1 109 ? 15.75 -3.273 -16.734 1 69.75 109 THR B N 1
ATOM 2164 C CA . THR B 1 109 ? 16.703 -2.928 -15.68 1 69.75 109 THR B CA 1
ATOM 2165 C C . THR B 1 109 ? 16.156 -3.332 -14.312 1 69.75 109 THR B C 1
ATOM 2167 O O . THR B 1 109 ? 16.766 -3.037 -13.281 1 69.75 109 THR B O 1
ATOM 2170 N N . LEU B 1 110 ? 15.133 -4.043 -14.391 1 77.56 110 LEU B N 1
ATOM 2171 C CA . LEU B 1 110 ? 14.547 -4.402 -13.109 1 77.56 110 LEU B CA 1
ATOM 2172 C C . LEU B 1 110 ? 15.289 -5.566 -12.469 1 77.56 110 LEU B C 1
ATOM 2174 O O . LEU B 1 110 ? 15.695 -6.504 -13.164 1 77.56 110 LEU B O 1
ATOM 2178 N N . THR B 1 111 ? 15.547 -5.367 -11.203 1 74.19 111 THR B N 1
ATOM 2179 C CA . THR B 1 111 ? 16.297 -6.395 -10.492 1 74.19 111 THR B CA 1
ATOM 2180 C C . THR B 1 111 ? 15.414 -7.613 -10.219 1 74.19 111 THR B C 1
ATOM 2182 O O . THR B 1 111 ? 14.227 -7.477 -9.922 1 74.19 111 THR B O 1
ATOM 2185 N N . SER B 1 112 ? 15.992 -8.773 -10.383 1 78.31 112 SER B N 1
ATOM 2186 C CA . SER B 1 112 ? 15.359 -10.031 -10.023 1 78.31 112 SER B CA 1
ATOM 2187 C C . SER B 1 112 ? 15.93 -10.586 -8.719 1 78.31 112 SER B C 1
ATOM 2189 O O . SER B 1 112 ? 15.508 -11.641 -8.242 1 78.31 112 SER B O 1
ATOM 2191 N N . ASN B 1 113 ? 16.828 -9.812 -8.195 1 82.69 113 ASN B N 1
ATOM 2192 C CA . ASN B 1 113 ? 17.484 -10.258 -6.969 1 82.69 113 ASN B CA 1
ATOM 2193 C C . ASN B 1 113 ? 16.734 -9.805 -5.727 1 82.69 113 ASN B C 1
ATOM 2195 O O . ASN B 1 113 ? 17.203 -8.953 -4.98 1 82.69 113 ASN B O 1
ATOM 2199 N N . CYS B 1 114 ? 15.617 -10.398 -5.578 1 87 114 CYS B N 1
ATOM 2200 C CA . CYS B 1 114 ? 14.812 -10.055 -4.414 1 87 114 CYS B CA 1
ATOM 2201 C C . CYS B 1 114 ? 14.172 -11.297 -3.805 1 87 114 CYS B C 1
ATOM 2203 O O . CYS B 1 114 ? 14.031 -12.32 -4.477 1 87 114 CYS B O 1
ATOM 2205 N N . GLN B 1 115 ? 13.953 -11.227 -2.611 1 83.75 115 GLN B N 1
ATOM 2206 C CA . GLN B 1 115 ? 13.211 -12.25 -1.878 1 83.75 115 GLN B CA 1
ATOM 2207 C C . GLN B 1 115 ? 11.828 -11.734 -1.47 1 83.75 115 GLN B C 1
ATOM 2209 O O . GLN B 1 115 ? 11.68 -10.562 -1.12 1 83.75 115 GLN B O 1
ATOM 2214 N N . PHE B 1 116 ? 10.891 -12.703 -1.561 1 87.94 116 PHE B N 1
ATOM 2215 C CA . PHE B 1 116 ? 9.523 -12.32 -1.22 1 87.94 116 PHE B CA 1
ATOM 2216 C C . PHE B 1 116 ? 9.023 -13.133 -0.029 1 87.94 116 PHE B C 1
ATOM 2218 O O . PHE B 1 116 ? 9.43 -14.273 0.169 1 87.94 116 PHE B O 1
ATOM 2225 N N . ALA B 1 117 ? 8.203 -12.492 0.745 1 83.88 117 ALA B N 1
ATOM 2226 C CA . ALA B 1 117 ? 7.34 -13.164 1.715 1 83.88 117 ALA B CA 1
ATOM 2227 C C . ALA B 1 117 ? 5.887 -12.727 1.552 1 83.88 117 ALA B C 1
ATOM 2229 O O . ALA B 1 117 ? 5.605 -11.555 1.323 1 83.88 117 ALA B O 1
ATOM 2230 N N . LEU B 1 118 ? 5.027 -13.664 1.474 1 86.75 118 LEU B N 1
ATOM 2231 C CA . LEU B 1 118 ? 3.586 -13.43 1.474 1 86.75 118 LEU B CA 1
ATOM 2232 C C . LEU B 1 118 ? 2.941 -14.008 2.729 1 86.75 118 LEU B C 1
ATOM 2234 O O . LEU B 1 118 ? 3.072 -15.203 3.006 1 86.75 118 LEU B O 1
ATOM 2238 N N . LEU B 1 119 ? 2.223 -13.156 3.432 1 82.94 119 LEU B N 1
ATOM 2239 C CA . LEU B 1 119 ? 1.683 -13.555 4.727 1 82.94 119 LEU B CA 1
ATOM 2240 C C . LEU B 1 119 ? 0.17 -13.367 4.766 1 82.94 119 LEU B C 1
ATOM 2242 O O . LEU B 1 119 ? -0.364 -12.461 4.117 1 82.94 119 LEU B O 1
ATOM 2246 N N . ASP B 1 120 ? -0.462 -14.219 5.473 1 81.62 120 ASP B N 1
ATOM 2247 C CA . ASP B 1 120 ? -1.872 -14.086 5.828 1 81.62 120 ASP B CA 1
ATOM 2248 C C . ASP B 1 120 ? -2.031 -13.438 7.199 1 81.62 120 ASP B C 1
ATOM 2250 O O . ASP B 1 120 ? -1.703 -14.047 8.219 1 81.62 120 ASP B O 1
ATOM 2254 N N . LEU B 1 121 ? -2.533 -12.125 7.137 1 77.06 121 LEU B N 1
ATOM 2255 C CA . LEU B 1 121 ? -2.707 -11.406 8.391 1 77.06 121 LEU B CA 1
ATOM 2256 C C . LEU B 1 121 ? -4.113 -11.609 8.945 1 77.06 121 LEU B C 1
ATOM 2258 O O . LEU B 1 121 ? -5.074 -11.031 8.438 1 77.06 121 LEU B O 1
ATOM 2262 N N . ALA B 1 122 ? -4.238 -12.398 10.086 1 71.69 122 ALA B N 1
ATOM 2263 C CA . ALA B 1 122 ? -5.473 -12.641 10.828 1 71.69 122 ALA B CA 1
ATOM 2264 C C . ALA B 1 122 ? -6.617 -13.016 9.891 1 71.69 122 ALA B C 1
ATOM 2266 O O . ALA B 1 122 ? -7.75 -12.562 10.07 1 71.69 122 ALA B O 1
ATOM 2267 N N . ASN B 1 123 ? -6.391 -13.641 8.727 1 80.19 123 ASN B N 1
ATOM 2268 C CA . ASN B 1 123 ? -7.363 -14.117 7.746 1 80.19 123 ASN B CA 1
ATOM 2269 C C . ASN B 1 123 ? -8.156 -12.969 7.141 1 80.19 123 ASN B C 1
ATOM 2271 O O . ASN B 1 123 ? -9.211 -13.18 6.531 1 80.19 123 ASN B O 1
ATOM 2275 N N . SER B 1 124 ? -7.633 -11.766 7.301 1 84.38 124 SER B N 1
ATOM 2276 C CA . SER B 1 124 ? -8.383 -10.625 6.777 1 84.38 124 SER B CA 1
ATOM 2277 C C . SER B 1 124 ? -7.582 -9.883 5.715 1 84.38 124 SER B C 1
ATOM 2279 O O . SER B 1 124 ? -8.156 -9.219 4.848 1 84.38 124 SER B O 1
ATOM 2281 N N . HIS B 1 125 ? -6.246 -9.992 5.84 1 88.62 125 HIS B N 1
ATOM 2282 C CA . HIS B 1 125 ? -5.395 -9.25 4.918 1 88.62 125 HIS B CA 1
ATOM 2283 C C . HIS B 1 125 ? -4.262 -10.117 4.387 1 88.62 125 HIS B C 1
ATOM 2285 O O . HIS B 1 125 ? -3.836 -11.062 5.051 1 88.62 125 HIS B O 1
ATOM 2291 N N . TYR B 1 126 ? -3.852 -9.812 3.166 1 89.44 126 TYR B N 1
ATOM 2292 C CA . TYR B 1 126 ? -2.551 -10.266 2.68 1 89.44 126 TYR B CA 1
ATOM 2293 C C . TYR B 1 126 ? -1.488 -9.195 2.898 1 89.44 126 TYR B C 1
ATOM 2295 O O . TYR B 1 126 ? -1.744 -8 2.691 1 89.44 126 TYR B O 1
ATOM 2303 N N . ALA B 1 127 ? -0.361 -9.609 3.35 1 89.44 127 ALA B N 1
ATOM 2304 C CA . ALA B 1 127 ? 0.816 -8.75 3.422 1 89.44 127 ALA B CA 1
ATOM 2305 C C . ALA B 1 127 ? 1.977 -9.336 2.625 1 89.44 127 ALA B C 1
ATOM 2307 O O . ALA B 1 127 ? 2.268 -10.531 2.729 1 89.44 127 ALA B O 1
ATOM 2308 N N . ALA B 1 128 ? 2.57 -8.523 1.829 1 91.38 128 ALA B N 1
ATOM 2309 C CA . ALA B 1 128 ? 3.746 -8.945 1.069 1 91.38 128 ALA B CA 1
ATOM 2310 C C . ALA B 1 128 ? 4.965 -8.102 1.439 1 91.38 128 ALA B C 1
ATOM 2312 O O . ALA B 1 128 ? 4.852 -6.895 1.657 1 91.38 128 ALA B O 1
ATOM 2313 N N . ILE B 1 129 ? 6.074 -8.742 1.498 1 88.06 129 ILE B N 1
ATOM 2314 C CA . ILE B 1 129 ? 7.359 -8.094 1.721 1 88.06 129 ILE B CA 1
ATOM 2315 C C . ILE B 1 129 ? 8.328 -8.461 0.596 1 88.06 129 ILE B C 1
ATOM 2317 O O . ILE B 1 129 ? 8.398 -9.617 0.184 1 88.06 129 ILE B O 1
ATOM 2321 N N . CYS B 1 130 ? 8.922 -7.457 0.073 1 89.19 130 CYS B N 1
ATOM 2322 C CA . CYS B 1 130 ? 9.984 -7.641 -0.908 1 89.19 130 CYS B CA 1
ATOM 2323 C C . CYS B 1 130 ? 11.289 -7.004 -0.428 1 89.19 130 CYS B C 1
ATOM 2325 O O . CYS B 1 130 ? 11.312 -5.824 -0.074 1 89.19 130 CYS B O 1
ATOM 2327 N N . MET B 1 131 ? 12.32 -7.777 -0.402 1 86.12 131 MET B N 1
ATOM 2328 C CA . MET B 1 131 ? 13.633 -7.281 0.01 1 86.12 131 MET B CA 1
ATOM 2329 C C . MET B 1 131 ? 14.672 -7.531 -1.077 1 86.12 131 MET B C 1
ATOM 2331 O O . MET B 1 131 ? 14.797 -8.648 -1.583 1 86.12 131 MET B O 1
ATOM 2335 N N . GLU B 1 132 ? 15.297 -6.477 -1.416 1 80.12 132 GLU B N 1
ATOM 2336 C CA . GLU B 1 132 ? 16.391 -6.656 -2.367 1 80.12 132 GLU B CA 1
ATOM 2337 C C . GLU B 1 132 ? 17.562 -7.406 -1.729 1 80.12 132 GLU B C 1
ATOM 2339 O O . GLU B 1 132 ? 17.969 -7.09 -0.609 1 80.12 132 GLU B O 1
ATOM 2344 N N . THR B 1 133 ? 17.938 -8.578 -2.211 1 72.44 133 THR B N 1
ATOM 2345 C CA . THR B 1 133 ? 19.047 -9.367 -1.706 1 72.44 133 THR B CA 1
ATOM 2346 C C . THR B 1 133 ? 20.359 -8.938 -2.369 1 72.44 133 THR B C 1
ATOM 2348 O O . THR B 1 133 ? 20.391 -8.633 -3.562 1 72.44 133 THR B O 1
ATOM 2351 N N . ALA B 1 134 ? 21.156 -8.117 -1.729 1 56.03 134 ALA B N 1
ATOM 2352 C CA . ALA B 1 134 ? 22.469 -7.832 -2.303 1 56.03 134 ALA B CA 1
ATOM 2353 C C . ALA B 1 134 ? 23.219 -9.125 -2.623 1 56.03 134 ALA B C 1
ATOM 2355 O O . ALA B 1 134 ? 23.047 -10.133 -1.938 1 56.03 134 ALA B O 1
ATOM 2356 N N . LYS B 1 135 ? 23.703 -9.398 -3.947 1 53.94 135 LYS B N 1
ATOM 2357 C CA . LYS B 1 135 ? 24.578 -10.531 -4.254 1 53.94 135 LYS B CA 1
ATOM 2358 C C . LYS B 1 135 ? 25.453 -10.891 -3.055 1 53.94 135 LYS B C 1
ATOM 2360 O O . LYS B 1 135 ? 25.703 -12.07 -2.791 1 53.94 135 LYS B O 1
ATOM 2365 N N . HIS B 1 136 ? 26.422 -9.961 -2.621 1 42.97 136 HIS B N 1
ATOM 2366 C CA . HIS B 1 136 ? 27.531 -10.195 -1.711 1 42.97 136 HIS B CA 1
ATOM 2367 C C . HIS B 1 136 ? 27.234 -9.664 -0.315 1 42.97 136 HIS B C 1
ATOM 2369 O O . HIS B 1 136 ? 28.156 -9.391 0.462 1 42.97 136 HIS B O 1
ATOM 2375 N N . ILE B 1 137 ? 26.172 -9.25 0 1 42.91 137 ILE B N 1
ATOM 2376 C CA . ILE B 1 137 ? 26.266 -8.477 1.233 1 42.91 137 ILE B CA 1
ATOM 2377 C C . ILE B 1 137 ? 26.359 -9.422 2.43 1 42.91 137 ILE B C 1
ATOM 2379 O O . ILE B 1 137 ? 25.5 -10.281 2.621 1 42.91 137 ILE B O 1
ATOM 2383 N N . GLU B 1 138 ? 27.406 -9.648 2.98 1 38.84 138 GLU B N 1
ATOM 2384 C CA . GLU B 1 138 ? 27.766 -10.188 4.293 1 38.84 138 GLU B CA 1
ATOM 2385 C C . GLU B 1 138 ? 26.766 -9.742 5.359 1 38.84 138 GLU B C 1
ATOM 2387 O O . GLU B 1 138 ? 26.891 -10.133 6.523 1 38.84 138 GLU B O 1
ATOM 2392 N N . GLY B 1 139 ? 26 -8.648 5.145 1 40.31 139 GLY B N 1
ATOM 2393 C CA . GLY B 1 139 ? 25.375 -8.078 6.324 1 40.31 139 GLY B CA 1
ATOM 2394 C C . GLY B 1 139 ? 24.078 -8.766 6.703 1 40.31 139 GLY B C 1
ATOM 2395 O O . GLY B 1 139 ? 23.625 -9.672 6 1 40.31 139 GLY B O 1
ATOM 2396 N N . ASN B 1 140 ? 23.516 -8.547 7.934 1 36.28 140 ASN B N 1
ATOM 2397 C CA . ASN B 1 140 ? 22.391 -9.133 8.672 1 36.28 140 ASN B CA 1
ATOM 2398 C C . ASN B 1 140 ? 21.078 -8.977 7.91 1 36.28 140 ASN B C 1
ATOM 2400 O O . ASN B 1 140 ? 20.703 -7.863 7.535 1 36.28 140 ASN B O 1
ATOM 2404 N N . PRO B 1 141 ? 20.703 -10.062 7.258 1 39.56 141 PRO B N 1
ATOM 2405 C CA . PRO B 1 141 ? 19.391 -10.055 6.621 1 39.56 141 PRO B CA 1
ATOM 2406 C C . PRO B 1 141 ? 18.344 -9.297 7.43 1 39.56 141 PRO B C 1
ATOM 2408 O O . PRO B 1 141 ? 18.406 -9.266 8.664 1 39.56 141 PRO B O 1
ATOM 2411 N N . MET B 1 142 ? 18 -8.156 6.988 1 39.62 142 MET B N 1
ATOM 2412 C CA . MET B 1 142 ? 16.875 -7.5 7.645 1 39.62 142 MET B CA 1
ATOM 2413 C C . MET B 1 142 ? 15.734 -8.484 7.879 1 39.62 142 MET B C 1
ATOM 2415 O O . MET B 1 142 ? 15.352 -9.227 6.969 1 39.62 142 MET B O 1
ATOM 2419 N N . ASN B 1 143 ? 15.664 -9.07 9.109 1 42.53 143 ASN B N 1
ATOM 2420 C CA . ASN B 1 143 ? 14.555 -9.938 9.5 1 42.53 143 ASN B CA 1
ATOM 2421 C C . ASN B 1 143 ? 13.266 -9.148 9.695 1 42.53 143 ASN B C 1
ATOM 2423 O O . ASN B 1 143 ? 13.242 -8.172 10.445 1 42.53 143 ASN B O 1
ATOM 2427 N N . VAL B 1 144 ? 12.531 -8.969 8.656 1 42.25 144 VAL B N 1
ATOM 2428 C CA . VAL B 1 144 ? 11.195 -8.406 8.852 1 42.25 144 VAL B CA 1
ATOM 2429 C C . VAL B 1 144 ? 10.32 -9.406 9.602 1 42.25 144 VAL B C 1
ATOM 2431 O O . VAL B 1 144 ? 10.203 -10.562 9.195 1 42.25 144 VAL B O 1
ATOM 2434 N N . ILE B 1 145 ? 10.141 -9.18 10.938 1 40.19 145 ILE B N 1
ATOM 2435 C CA . ILE B 1 145 ? 9.219 -10.031 11.688 1 40.19 145 ILE B CA 1
ATOM 2436 C C . ILE B 1 145 ? 7.82 -9.43 11.672 1 40.19 145 ILE B C 1
ATOM 2438 O O . ILE B 1 145 ? 7.633 -8.273 12.062 1 40.19 145 ILE B O 1
ATOM 2442 N N . VAL B 1 146 ? 6.98 -9.961 10.922 1 38.31 146 VAL B N 1
ATOM 2443 C CA . VAL B 1 146 ? 5.574 -9.578 10.945 1 38.31 146 VAL B CA 1
ATOM 2444 C C . VAL B 1 146 ? 4.852 -10.328 12.062 1 38.31 146 VAL B C 1
ATOM 2446 O O . VAL B 1 146 ? 4.957 -11.547 12.172 1 38.31 146 VAL B O 1
ATOM 2449 N N . ARG B 1 147 ? 4.602 -9.609 13.141 1 37.31 147 ARG B N 1
ATOM 2450 C CA . ARG B 1 147 ? 3.896 -10.297 14.219 1 37.31 147 ARG B CA 1
ATOM 2451 C C . ARG B 1 147 ? 2.402 -10 14.172 1 37.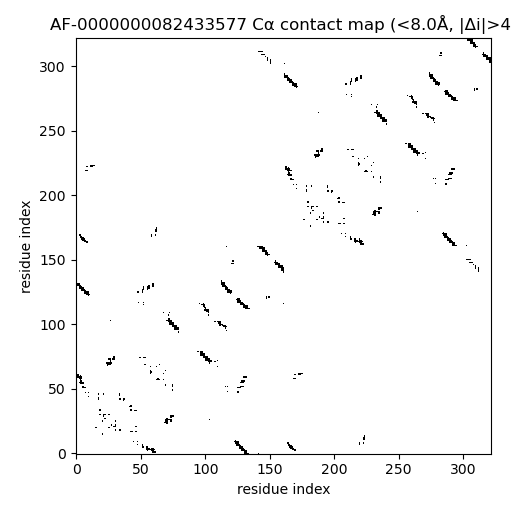31 147 ARG B C 1
ATOM 2453 O O . ARG B 1 147 ? 1.998 -8.852 13.945 1 37.31 147 ARG B O 1
ATOM 2460 N N . ARG B 1 148 ? 1.666 -11.023 13.938 1 35.47 148 ARG B N 1
ATOM 2461 C CA . ARG B 1 148 ? 0.217 -10.945 14.094 1 35.47 148 ARG B CA 1
ATOM 2462 C C . ARG B 1 148 ? -0.161 -10.469 15.492 1 35.47 148 ARG B C 1
ATOM 2464 O O . ARG B 1 148 ? 0.231 -11.086 16.484 1 35.47 148 ARG B O 1
ATOM 2471 N N . THR B 1 149 ? -0.111 -9.227 15.742 1 34.69 149 THR B N 1
ATOM 2472 C CA . THR B 1 149 ? -0.609 -8.922 17.078 1 34.69 149 THR B CA 1
ATOM 2473 C C . THR B 1 149 ? -2.127 -9.062 17.141 1 34.69 149 THR B C 1
ATOM 2475 O O . THR B 1 149 ? -2.848 -8.383 16.406 1 34.69 149 THR B O 1
ATOM 2478 N N . ILE B 1 150 ? -2.609 -10.289 17.188 1 31.19 150 ILE B N 1
ATOM 2479 C CA . ILE B 1 150 ? -4.012 -10.484 17.547 1 31.19 150 ILE B CA 1
ATOM 2480 C C . ILE B 1 150 ? -4.332 -9.703 18.812 1 31.19 150 ILE B C 1
ATOM 2482 O O . ILE B 1 150 ? -3.602 -9.789 19.797 1 31.19 150 ILE B O 1
ATOM 2486 N N . PRO B 1 151 ? -5.293 -8.742 18.656 1 29.59 151 PRO B N 1
ATOM 2487 C CA . PRO B 1 151 ? -5.828 -8.281 19.953 1 29.59 151 PRO B CA 1
ATOM 2488 C C . PRO B 1 151 ? -6.211 -9.438 20.875 1 29.59 151 PRO B C 1
ATOM 2490 O O . PRO B 1 151 ? -6.848 -10.398 20.438 1 29.59 151 PRO B O 1
ATOM 2493 N N . LEU B 1 152 ? -5.668 -9.617 22.062 1 31.34 152 LEU B N 1
ATOM 2494 C CA . LEU B 1 152 ? -5.879 -10.484 23.219 1 31.34 152 LEU B CA 1
ATOM 2495 C C . LEU B 1 152 ? -5.035 -11.742 23.109 1 31.34 152 LEU B C 1
ATOM 2497 O O . LEU B 1 152 ? -4.961 -12.531 24.062 1 31.34 152 LEU B O 1
ATOM 2501 N N . VAL B 1 153 ? -4.918 -12.305 21.953 1 27.48 153 VAL B N 1
ATOM 2502 C CA . VAL B 1 153 ? -4.191 -13.562 22.016 1 27.48 153 VAL B CA 1
ATOM 2503 C C . VAL B 1 153 ? -2.689 -13.305 21.938 1 27.48 153 VAL B C 1
ATOM 2505 O O . VAL B 1 153 ? -2.262 -12.289 21.375 1 27.48 153 VAL B O 1
ATOM 2508 N N . GLU B 1 154 ? -1.832 -14.125 22.562 1 28.89 154 GLU B N 1
ATOM 2509 C CA . GLU B 1 154 ? -0.383 -14.289 22.625 1 28.89 154 GLU B CA 1
ATOM 2510 C C . GLU B 1 154 ? 0.258 -14.055 21.25 1 28.89 154 GLU B C 1
ATOM 2512 O O . GLU B 1 154 ? -0.268 -14.492 20.234 1 28.89 154 GLU B O 1
ATOM 2517 N N . ASP B 1 155 ? 0.948 -12.93 21.125 1 33.88 155 ASP B N 1
ATOM 2518 C CA . ASP B 1 155 ? 1.771 -12.516 20 1 33.88 155 ASP B CA 1
ATOM 2519 C C . ASP B 1 155 ? 2.408 -13.711 19.297 1 33.88 155 ASP B C 1
ATOM 2521 O O . ASP B 1 155 ? 3.092 -14.516 19.938 1 33.88 155 ASP B O 1
ATOM 2525 N N . GLU B 1 156 ? 1.604 -14.344 18.5 1 30.3 156 GLU B N 1
ATOM 2526 C CA . GLU B 1 156 ? 2.324 -15.43 17.844 1 30.3 156 GLU B CA 1
ATOM 2527 C C . GLU B 1 156 ? 3.342 -14.891 16.844 1 30.3 156 GLU B C 1
ATOM 2529 O O . GLU B 1 156 ? 3.012 -14.047 16 1 30.3 156 GLU B O 1
ATOM 2534 N N . GLU B 1 157 ? 4.523 -14.695 17.312 1 34.81 157 GLU B N 1
ATOM 2535 C CA . GLU B 1 157 ? 5.664 -14.414 16.453 1 34.81 157 GLU B CA 1
ATOM 2536 C C . GLU B 1 157 ? 5.59 -15.219 15.156 1 34.81 157 GLU B C 1
ATOM 2538 O O . GLU B 1 157 ? 5.531 -16.453 15.188 1 34.81 157 GLU B O 1
ATOM 2543 N N . ILE B 1 158 ? 5.082 -14.57 14.172 1 34.62 158 ILE B N 1
ATOM 2544 C CA . ILE B 1 158 ? 5.137 -15.352 12.938 1 34.62 158 ILE B CA 1
ATOM 2545 C C . ILE B 1 158 ? 6.582 -15.453 12.453 1 34.62 158 ILE B C 1
ATOM 2547 O O . ILE B 1 158 ? 7.445 -14.695 12.906 1 34.62 158 ILE B O 1
ATOM 2551 N N . THR B 1 159 ? 6.922 -15.859 11.125 1 29.8 159 THR B N 1
ATOM 2552 C CA . THR B 1 159 ? 8.18 -16.375 10.609 1 29.8 159 THR B CA 1
ATOM 2553 C C . THR B 1 159 ? 9.164 -15.25 10.336 1 29.8 159 THR B C 1
ATOM 2555 O O . THR B 1 159 ? 8.758 -14.133 10.008 1 29.8 159 THR B O 1
ATOM 2558 N N . GLN B 1 160 ? 10.398 -15.195 10.938 1 32.94 160 GLN B N 1
ATOM 2559 C CA . GLN B 1 160 ? 11.625 -14.445 10.664 1 32.94 160 GLN B CA 1
ATOM 2560 C C . GLN B 1 160 ? 12.125 -14.711 9.25 1 32.94 160 GLN B C 1
ATOM 2562 O O . GLN B 1 160 ? 12.281 -15.867 8.844 1 32.94 160 GLN B O 1
ATOM 2567 N N . LEU B 1 161 ? 11.812 -13.742 8.375 1 30.72 161 LEU B N 1
ATOM 2568 C CA . LEU B 1 161 ? 12.453 -13.961 7.078 1 30.72 161 LEU B CA 1
ATOM 2569 C C . LEU B 1 161 ? 13.922 -13.57 7.133 1 30.72 161 LEU B C 1
ATOM 2571 O O . LEU B 1 161 ? 14.289 -12.594 7.789 1 30.72 161 LEU B O 1
#

Foldseek 3Di:
DQKFKFKDWLPDDDPDQLLVVCVVAAEPVLSVVLVPDDDRSVSSNSSQQQVRALRRLQSSVVPPCVLPGRHQKHKDFADDPPPDPPPDDPPPPPDQTFIWMGTPDPVDPRDRQWGKGWDQAVVTMIMMMIDRDDPDDPDDPPFPFDWNPPDPDDGPGDDGD/DQKFKFKDWLPDDDPDQLLVVCVVAAEPVLSVVLVPDDDRSVSSNSSQQQVRALRRLQSSVVPPCVLPGRHQKHKDFADDPPPDPPPDDPPPPPDQTFIWMGTPDPVDPRDRQWGKGWDQAVVTMIMMMIDRDDPDDPDDPPFPFDWNPPVPDDGPGDDGD

Organism: Cannabis sativa (NCBI:txid3483)

Sequence (322 aa):
MPIGIDVEEKKRKLKNNVLAFARRYFSSHELDHLAAITDPEIQRQEFLKLWTLKEAYVKALGRGFSAAPFNTFTIRFRSPITKEKSKLLKVSDNKVPDIAVEPVDNLSTLTSNCQFALLDLANSHYAAICMETAKHIEGNPMNVIVRRTIPLVEDEEITQLMPIGIDVEEKKRKLKNNVLAFARRYFSSHELDHLAAITDPEIQRQEFLKLWTLKEAYVKALGRGFSAAPFNTFTIRFRSPITKEKSKLLKVSDNKVPDIAVEPVDNLSTLTSNCQFALLDLANSHYAAICMETAKHIEGNPMNVIVRRTIPLVEDEEITQL

pLDDT: mean 72.97, std 23.2, range [27.03, 97.38]